Protein AF-0000000074434382 (afdb_homodimer)

Sequence (304 aa):
MQATSATYVWGTPWGGKGGENVWQFIIPDGGSLAELTISSGDVVNSIRFAYKDQYGFTLTSQHFGGDGGSSNTITFADGEFLIGISGRVGFINNLTVITSLSFETNNYTYGSYGTNPGTDFSFGVTNGKFSGFYGRCGLYVDSLGVILQPKTMQATSATYVWGTPWGGKGGENVWQFIIPDGGSLAELTISSGDVVNSIRFAYKDQYGFTLTSQHFGGDGGSSNTITFADGEFLIGISGRVGFINNLTVITSLSFETNNYTYGSYGTNPGTDFSFGVTNGKFSGFYGRCGLYVDSLGVILQPKT

Radius of gyration: 19.39 Å; Cα contacts (8 Å, |Δi|>4): 934; chains: 2; bounding box: 45×52×44 Å

Secondary structure (DSSP, 8-state):
----GGG-EEEPPEE-S--SEEEEEEPPTT-EEEEEEEEESSSEEEEEEEEE-TTS-EEEPPPEE-S-SEEEEEEPPTT--EEEEEEEEEEETTEEEEEEEEEEESS-EEEEE-----EEEEEEEEESEEEEEEEEESSSEEEEEEEEE---/----GGG-EEEPPEE-S--SEEEEEEPPTT-EEEEEEEEESSSEEEEEEEEE-TTS-EEEPPPEE-S-SEEEEEEPPTT--EEEEEEEEEEETTEEEEEEEEEEESS-EEEEE-----EEEEEEEEESEEEEEEEEESSSEEEEEEEEE---

Organism: Lactuca sativa (NCBI:txid4236)

Nearest PDB structures (foldseek):
  7kmu-assembly1_A  TM=9.481E-01  e=9.102E-15  Musa acuminata
  7kmv-assembly5_I  TM=9.406E-01  e=9.102E-15  Musa acuminata
  4pit-assembly2_D  TM=9.104E-01  e=4.474E-15  Musa acuminata
  1c3m-assembly1_A  TM=9.672E-01  e=1.725E-13  Helianthus tuberosus
  7yww-assembly1_A  TM=8.910E-01  e=3.014E-13  Oryza sativa

Structure (mmCIF, N/CA/C/O backbone):
data_AF-0000000074434382-model_v1
#
loop_
_entity.id
_entity.type
_entity.pdbx_description
1 polymer 'Jacalin-type lectin domain-containing protein'
#
loop_
_atom_site.group_PDB
_atom_site.id
_atom_site.type_symbol
_atom_site.label_atom_id
_atom_site.label_alt_id
_atom_site.label_comp_id
_atom_site.label_asym_id
_atom_site.label_entity_id
_atom_site.label_seq_id
_atom_site.pdbx_PDB_ins_code
_atom_site.Cartn_x
_atom_site.Cartn_y
_atom_site.Cartn_z
_atom_site.occupancy
_atom_site.B_iso_or_equiv
_atom_site.auth_seq_id
_atom_site.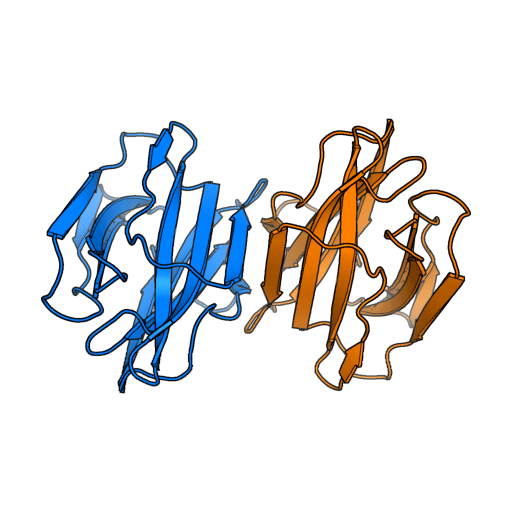auth_comp_id
_atom_site.auth_asym_id
_atom_site.auth_atom_id
_atom_site.pdbx_PDB_model_num
ATOM 1 N N . MET A 1 1 ? 15.258 21.734 -4.449 1 25.64 1 MET A N 1
ATOM 2 C CA . MET A 1 1 ? 15.898 20.609 -5.121 1 25.64 1 MET A CA 1
ATOM 3 C C . MET A 1 1 ? 14.891 19.5 -5.43 1 25.64 1 MET A C 1
ATOM 5 O O . MET A 1 1 ? 14.156 19.062 -4.543 1 25.64 1 MET A O 1
ATOM 9 N N . GLN A 1 2 ? 14.391 19.406 -6.562 1 27.41 2 GLN A N 1
ATOM 10 C CA . GLN A 1 2 ? 13.352 18.5 -7.031 1 27.41 2 GLN A CA 1
ATOM 11 C C . GLN A 1 2 ? 13.656 17.047 -6.629 1 27.41 2 GLN A C 1
ATOM 13 O O . GLN A 1 2 ? 14.781 16.578 -6.793 1 27.41 2 GLN A O 1
ATOM 18 N N . ALA A 1 3 ? 13.164 16.484 -5.566 1 37.88 3 ALA A N 1
ATOM 19 C CA . ALA A 1 3 ? 13.383 15.086 -5.23 1 37.88 3 ALA A CA 1
ATOM 20 C C . ALA A 1 3 ? 13.727 14.266 -6.473 1 37.88 3 ALA A C 1
ATOM 22 O O . ALA A 1 3 ? 13.016 14.336 -7.48 1 37.88 3 ALA A O 1
ATOM 23 N N . THR A 1 4 ? 14.805 14.07 -6.824 1 41.28 4 THR A N 1
ATOM 24 C CA . THR A 1 4 ? 15.07 13.234 -7.988 1 41.28 4 THR A CA 1
ATOM 25 C C . THR A 1 4 ? 14.242 11.953 -7.945 1 41.28 4 THR A C 1
ATOM 27 O O . THR A 1 4 ? 14.211 11.258 -6.926 1 41.28 4 THR A O 1
ATOM 30 N N . SER A 1 5 ? 13.047 11.844 -8.648 1 46.88 5 SER A N 1
ATOM 31 C CA . SER A 1 5 ? 12.062 10.812 -8.977 1 46.88 5 SER A CA 1
ATOM 32 C C . SER A 1 5 ? 12.648 9.422 -8.773 1 46.88 5 SER A C 1
ATOM 34 O O . SER A 1 5 ? 11.922 8.484 -8.422 1 46.88 5 SER A O 1
ATOM 36 N N . ALA A 1 6 ? 14.062 9.422 -8.828 1 55.28 6 ALA A N 1
ATOM 37 C CA . ALA A 1 6 ? 14.766 8.164 -9.062 1 55.28 6 ALA A CA 1
ATOM 38 C C . ALA A 1 6 ? 14.844 7.332 -7.785 1 55.28 6 ALA A C 1
ATOM 40 O O . ALA A 1 6 ? 15.234 6.164 -7.82 1 55.28 6 ALA A O 1
ATOM 41 N N . THR A 1 7 ? 14.023 7.812 -6.719 1 82.88 7 THR A N 1
ATOM 42 C CA . THR A 1 7 ? 14.305 7.078 -5.488 1 82.88 7 THR A CA 1
ATOM 43 C C . THR A 1 7 ? 13.016 6.777 -4.73 1 82.88 7 THR A C 1
ATOM 45 O O . THR A 1 7 ? 13.047 6.289 -3.602 1 82.88 7 THR A O 1
ATOM 48 N N . TYR A 1 8 ? 11.891 7.125 -5.453 1 93 8 TYR A N 1
ATOM 49 C CA . TYR A 1 8 ? 10.656 6.957 -4.699 1 93 8 TYR A CA 1
ATOM 50 C C . TYR A 1 8 ? 9.719 5.984 -5.402 1 93 8 TYR A C 1
ATOM 52 O O . TYR A 1 8 ? 9.781 5.816 -6.621 1 93 8 TYR A O 1
ATOM 60 N N . VAL A 1 9 ? 8.906 5.359 -4.672 1 96.69 9 VAL A N 1
ATOM 61 C CA . VAL A 1 9 ? 7.699 4.688 -5.145 1 96.69 9 VAL A CA 1
ATOM 62 C C . VAL A 1 9 ? 6.469 5.484 -4.727 1 96.69 9 VAL A C 1
ATOM 64 O O . VAL A 1 9 ? 6.301 5.809 -3.547 1 96.69 9 VAL A O 1
ATOM 67 N N . TRP A 1 10 ? 5.613 5.836 -5.688 1 97.75 10 TRP A N 1
ATOM 68 C CA . TRP A 1 10 ? 4.363 6.531 -5.406 1 97.75 10 TRP A CA 1
ATOM 69 C C . TRP A 1 10 ? 3.182 5.57 -5.449 1 97.75 10 TRP A C 1
ATOM 71 O O . TRP A 1 10 ? 2.92 4.945 -6.48 1 97.75 10 TRP A O 1
ATOM 81 N N . GLY A 1 11 ? 2.496 5.406 -4.332 1 98.5 11 GLY A N 1
ATOM 82 C CA . GLY A 1 11 ? 1.271 4.625 -4.324 1 98.5 11 GLY A CA 1
ATOM 83 C C . GLY A 1 11 ? 0.094 5.355 -4.941 1 98.5 11 GLY A C 1
ATOM 84 O O . GLY A 1 11 ? -0.032 6.57 -4.805 1 98.5 11 GLY A O 1
ATOM 85 N N . THR A 1 12 ? -0.761 4.617 -5.625 1 98.5 12 THR A N 1
ATOM 86 C CA . THR A 1 12 ? -2 5.215 -6.109 1 98.5 12 THR A CA 1
ATOM 87 C C . THR A 1 12 ? -2.836 5.742 -4.945 1 98.5 12 THR A C 1
ATOM 89 O O . THR A 1 12 ? -3.068 5.027 -3.967 1 98.5 12 THR A O 1
ATOM 92 N N . PRO A 1 13 ? -3.291 6.969 -4.988 1 98.69 13 PRO A N 1
ATOM 93 C CA . PRO A 1 13 ? -4.059 7.516 -3.867 1 98.69 13 PRO A CA 1
ATOM 94 C C . PRO A 1 13 ? -5.371 6.77 -3.631 1 98.69 13 PRO A C 1
ATOM 96 O O . PRO A 1 13 ? -6.027 6.348 -4.586 1 98.69 13 PRO A O 1
ATOM 99 N N . TRP A 1 14 ? -5.656 6.523 -2.369 1 98.81 14 TRP A N 1
ATOM 100 C CA . TRP A 1 14 ? -7.012 6.137 -1.992 1 98.81 14 TRP A CA 1
ATOM 101 C C . TRP A 1 14 ? -7.949 7.34 -2.016 1 98.81 14 TRP A C 1
ATOM 103 O O . TRP A 1 14 ? -7.531 8.469 -1.741 1 98.81 14 TRP A O 1
ATOM 113 N N . GLY A 1 15 ? -9.156 7.055 -2.248 1 98.44 15 GLY A N 1
ATOM 114 C CA . GLY A 1 15 ? -10.133 8.133 -2.229 1 98.44 15 GLY A CA 1
ATOM 115 C C . GLY A 1 15 ? -10.594 8.547 -3.613 1 98.44 15 GLY A C 1
ATOM 116 O O . GLY A 1 15 ? -10.547 7.746 -4.551 1 98.44 15 GLY A O 1
ATOM 117 N N . GLY A 1 16 ? -11.164 9.758 -3.662 1 97.69 16 GLY A N 1
ATOM 118 C CA . GLY A 1 16 ? -11.82 10.188 -4.891 1 97.69 16 GLY A CA 1
ATOM 119 C C . GLY A 1 16 ? -10.992 11.164 -5.699 1 97.69 16 GLY A C 1
ATOM 120 O O . GLY A 1 16 ? -9.883 11.523 -5.297 1 97.69 16 GLY A O 1
ATOM 121 N N . LYS A 1 17 ? -11.578 11.594 -6.852 1 95.44 17 LYS A N 1
ATOM 122 C CA . LYS A 1 17 ? -10.914 12.508 -7.77 1 95.44 17 LYS A CA 1
ATOM 123 C C . LYS A 1 17 ? -11.414 13.938 -7.574 1 95.44 17 LYS A C 1
ATOM 125 O O . LYS A 1 17 ? -11.109 14.82 -8.383 1 95.44 17 LYS A O 1
ATOM 130 N N . GLY A 1 18 ? -12.086 13.984 -6.488 1 95.5 18 GLY A N 1
ATOM 131 C CA . GLY A 1 18 ? -12.586 15.328 -6.211 1 95.5 18 GLY A CA 1
ATOM 132 C C . GLY A 1 18 ? -11.531 16.25 -5.621 1 95.5 18 GLY A C 1
ATOM 133 O O . GLY A 1 18 ? -10.352 15.883 -5.555 1 95.5 18 GLY A O 1
ATOM 134 N N . GLY A 1 19 ? -11.984 17.422 -5.18 1 93.75 19 GLY A N 1
ATOM 135 C CA . GLY A 1 19 ? -11.062 18.406 -4.629 1 93.75 19 GLY A CA 1
ATOM 136 C C . GLY A 1 19 ? -10.281 19.141 -5.695 1 93.75 19 GLY A C 1
ATOM 137 O O . GLY A 1 19 ? -9.641 18.531 -6.551 1 93.75 19 GLY A O 1
ATOM 138 N N . GLU A 1 20 ? -10.242 20.406 -5.641 1 92.19 20 GLU A N 1
ATOM 139 C CA . GLU A 1 20 ? -9.617 21.219 -6.68 1 92.19 20 GLU A CA 1
ATOM 140 C C . GLU A 1 20 ? -8.125 21.375 -6.426 1 92.19 20 GLU A C 1
ATOM 142 O O . GLU A 1 20 ? -7.375 21.781 -7.32 1 92.19 20 GLU A O 1
ATOM 147 N N . ASN A 1 21 ? -7.738 21.094 -5.277 1 95.06 21 ASN A N 1
ATOM 148 C CA . ASN A 1 21 ? -6.34 21.297 -4.922 1 95.06 21 ASN A CA 1
ATOM 149 C C . ASN A 1 21 ? -5.562 19.984 -4.902 1 95.06 21 ASN A C 1
ATOM 151 O O . ASN A 1 21 ? -5.938 19.047 -4.191 1 95.06 21 ASN A O 1
ATOM 155 N N . VAL A 1 22 ? -4.527 19.953 -5.684 1 97.5 22 VAL A N 1
ATOM 156 C CA . VAL A 1 22 ? -3.57 18.859 -5.652 1 97.5 22 VAL A CA 1
ATOM 157 C C . VAL A 1 22 ? -2.352 19.266 -4.82 1 97.5 22 VAL A C 1
ATOM 159 O O . VAL A 1 22 ? -1.877 20.391 -4.906 1 97.5 22 VAL A O 1
ATOM 162 N N . TRP A 1 23 ? -1.878 18.375 -4.031 1 97.75 23 TRP A N 1
ATOM 163 C CA . TRP A 1 23 ? -0.783 18.719 -3.127 1 97.75 23 TRP A CA 1
ATOM 164 C C . TRP A 1 23 ? 0.178 17.547 -2.971 1 97.75 23 TRP A C 1
ATOM 166 O O . TRP A 1 23 ? -0.179 16.391 -3.258 1 97.75 23 TRP A O 1
ATOM 176 N N . GLN A 1 24 ? 1.399 17.812 -2.541 1 97.12 24 GLN A N 1
ATOM 177 C CA . GLN A 1 24 ? 2.398 16.812 -2.158 1 97.12 24 GLN A CA 1
ATOM 178 C C . GLN A 1 24 ? 3.275 17.328 -1.02 1 97.12 24 GLN A C 1
ATOM 180 O O . GLN A 1 24 ? 3.473 18.531 -0.874 1 97.12 24 GLN A O 1
ATOM 185 N N . PHE A 1 25 ? 3.633 16.5 -0.229 1 97.44 25 PHE A N 1
ATOM 186 C CA . PHE A 1 25 ? 4.559 16.703 0.877 1 97.44 25 PHE A CA 1
ATOM 187 C C . PHE A 1 25 ? 5.648 15.648 0.886 1 97.44 25 PHE A C 1
ATOM 189 O O . PHE A 1 25 ? 5.371 14.461 1.099 1 97.44 25 PHE A O 1
ATOM 196 N N . ILE A 1 26 ? 6.906 16.047 0.665 1 96.5 26 ILE A N 1
ATOM 197 C CA . ILE A 1 26 ? 8.031 15.117 0.599 1 96.5 26 ILE A CA 1
ATOM 198 C C . ILE A 1 26 ? 9.039 15.445 1.696 1 96.5 26 ILE A C 1
ATOM 200 O O . ILE A 1 26 ? 9.43 16.609 1.86 1 96.5 26 ILE A O 1
ATOM 204 N N . ILE A 1 27 ? 9.375 14.539 2.439 1 95.75 27 ILE A N 1
ATOM 205 C CA . ILE A 1 27 ? 10.398 14.664 3.471 1 95.75 27 ILE A CA 1
ATOM 206 C C . ILE A 1 27 ? 11.781 14.555 2.838 1 95.75 27 ILE A C 1
ATOM 208 O O . ILE A 1 27 ? 12.078 13.578 2.145 1 95.75 27 ILE A O 1
ATOM 212 N N . PRO A 1 28 ? 12.633 15.508 3.014 1 93.12 28 PRO A N 1
ATOM 213 C CA . PRO A 1 28 ? 13.969 15.43 2.42 1 93.12 28 PRO A CA 1
ATOM 214 C C . PRO A 1 28 ? 14.797 14.266 2.965 1 93.12 28 PRO A C 1
ATOM 216 O O . PRO A 1 28 ? 14.539 13.797 4.074 1 93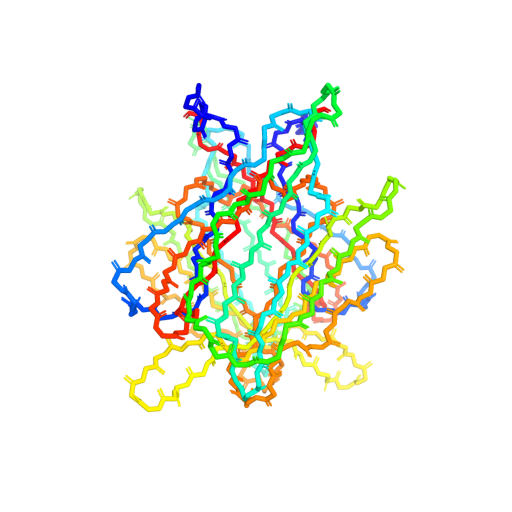.12 28 PRO A O 1
ATOM 219 N N . ASP A 1 29 ? 15.766 13.875 2.107 1 89.81 29 ASP A N 1
ATOM 220 C CA . ASP A 1 29 ? 16.672 12.828 2.564 1 89.81 29 ASP A CA 1
ATOM 221 C C . ASP A 1 29 ? 17.328 13.203 3.895 1 89.81 29 ASP A C 1
ATOM 223 O O . ASP A 1 29 ? 17.766 14.344 4.074 1 89.81 29 ASP A O 1
ATOM 227 N N . GLY A 1 30 ? 17.359 12.258 4.781 1 90.62 30 GLY A N 1
ATOM 228 C CA . GLY A 1 30 ? 17.922 12.516 6.098 1 90.62 30 GLY A CA 1
ATOM 229 C C . GLY A 1 30 ? 16.922 13.109 7.07 1 90.62 30 GLY A C 1
ATOM 230 O O . GLY A 1 30 ? 17.172 13.18 8.273 1 90.62 30 GLY A O 1
ATOM 231 N N . GLY A 1 31 ? 15.789 13.555 6.57 1 94.44 31 GLY A N 1
ATOM 232 C CA . GLY A 1 31 ? 14.742 14.102 7.426 1 94.44 31 GLY A CA 1
ATOM 233 C C . GLY A 1 31 ? 13.789 13.039 7.945 1 94.44 31 GLY A C 1
ATOM 234 O O . GLY A 1 31 ? 13.883 11.875 7.562 1 94.44 31 GLY A O 1
ATOM 235 N N . SER A 1 32 ? 12.914 13.469 8.844 1 95.25 32 SER A N 1
ATOM 236 C CA . SER A 1 32 ? 11.922 12.57 9.422 1 95.25 32 SER A CA 1
ATOM 237 C C . SER A 1 32 ? 10.617 13.305 9.727 1 95.25 32 SER A C 1
ATOM 239 O O . SER A 1 32 ? 10.625 14.5 10.016 1 95.25 32 SER A O 1
ATOM 241 N N . LEU A 1 33 ? 9.523 12.578 9.547 1 96.88 33 LEU A N 1
ATOM 242 C CA . LEU A 1 33 ? 8.234 13.133 9.945 1 96.88 33 LEU A CA 1
ATOM 243 C C . LEU A 1 33 ? 8.219 13.477 11.43 1 96.88 33 LEU A C 1
ATOM 245 O O . LEU A 1 33 ? 8.609 12.656 12.266 1 96.88 33 LEU A O 1
ATOM 249 N N . ALA A 1 34 ? 7.879 14.656 11.766 1 97.5 34 ALA A N 1
ATOM 250 C CA . ALA A 1 34 ? 7.941 15.133 13.148 1 97.5 34 ALA A CA 1
ATOM 251 C C . ALA A 1 34 ? 6.543 15.281 13.742 1 97.5 34 ALA A C 1
ATOM 253 O O . ALA A 1 34 ? 6.348 15.078 14.945 1 97.5 34 ALA A O 1
ATOM 254 N N . GLU A 1 35 ? 5.633 15.703 12.914 1 97.81 35 GLU A N 1
ATOM 255 C CA . GLU A 1 35 ? 4.281 15.969 13.398 1 97.81 35 GLU A CA 1
ATOM 256 C C . GLU A 1 35 ? 3.246 15.711 12.305 1 97.81 35 GLU A C 1
ATOM 258 O O . GLU A 1 35 ? 3.514 15.922 11.125 1 97.81 35 GLU A O 1
ATOM 263 N N . LEU A 1 36 ? 2.09 15.273 12.672 1 98.06 36 LEU A N 1
ATOM 264 C CA . LEU A 1 36 ? 0.883 15.172 11.859 1 98.06 36 LEU A CA 1
ATOM 265 C C . LEU A 1 36 ? -0.305 15.812 12.562 1 98.06 36 LEU A C 1
ATOM 267 O O . LEU A 1 36 ? -0.604 15.484 13.711 1 98.06 36 LEU A O 1
ATOM 271 N N . THR A 1 37 ? -0.915 16.719 11.93 1 98.38 37 THR A N 1
ATOM 272 C CA . THR A 1 37 ? -2.152 17.297 12.445 1 98.38 37 THR A CA 1
ATOM 273 C C . THR A 1 37 ? -3.338 16.906 11.57 1 98.38 37 THR A C 1
ATOM 275 O O . THR A 1 37 ? -3.32 17.125 10.359 1 98.38 37 THR A O 1
ATOM 278 N N . ILE A 1 38 ? -4.328 16.328 12.148 1 98.62 38 ILE A N 1
ATOM 279 C CA . ILE A 1 38 ? -5.512 15.891 11.422 1 98.62 38 ILE A CA 1
ATOM 280 C C . ILE A 1 38 ? -6.75 16.578 11.984 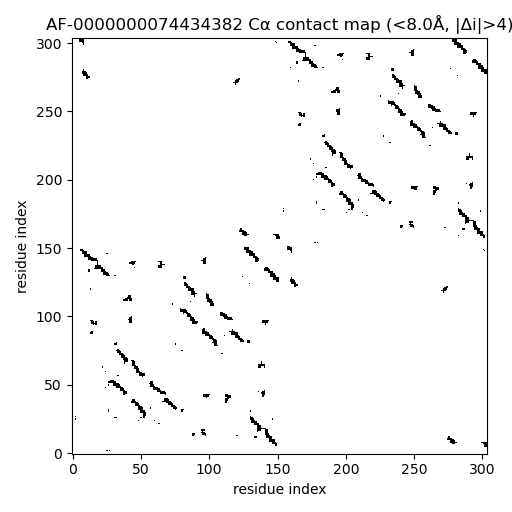1 98.62 38 ILE A C 1
ATOM 282 O O . ILE A 1 38 ? -6.977 16.562 13.203 1 98.62 38 ILE A O 1
ATOM 286 N N . SER A 1 39 ? -7.488 17.25 11.234 1 98.5 39 SER A N 1
ATOM 287 C CA . SER A 1 39 ? -8.812 17.75 11.602 1 98.5 39 SER A CA 1
ATOM 288 C C . SER A 1 39 ? -9.906 16.828 11.062 1 98.5 39 SER A C 1
ATOM 290 O O . SER A 1 39 ? -9.938 16.516 9.875 1 98.5 39 SER A O 1
ATOM 292 N N . SER A 1 40 ? -10.727 16.422 11.984 1 98.38 40 SER A N 1
ATOM 293 C CA . SER A 1 40 ? -11.727 15.453 11.555 1 98.38 40 SER A CA 1
ATOM 294 C C . SER A 1 40 ? -12.984 15.539 12.414 1 98.38 40 SER A C 1
ATOM 296 O O . SER A 1 40 ? -12.969 16.125 13.492 1 98.38 40 SER A O 1
ATOM 298 N N . GLY A 1 41 ? -14.094 15.07 11.969 1 97.38 41 GLY A N 1
ATOM 299 C CA . GLY A 1 41 ? -15.367 14.734 12.586 1 97.38 41 GLY A CA 1
ATOM 300 C C . GLY A 1 41 ? -15.945 13.43 12.086 1 97.38 41 GLY A C 1
ATOM 301 O O . GLY A 1 41 ? -15.422 12.352 12.391 1 97.38 41 GLY A O 1
ATOM 302 N N . ASP A 1 42 ? -17.016 13.648 11.195 1 96.75 42 ASP A N 1
ATOM 303 C CA . ASP A 1 42 ? -17.531 12.469 10.5 1 96.75 42 ASP A CA 1
ATOM 304 C C . ASP A 1 42 ? -16.547 11.992 9.43 1 96.75 42 ASP A C 1
ATOM 306 O O . ASP A 1 42 ? -16.438 10.789 9.172 1 96.75 42 ASP A O 1
ATOM 310 N N . VAL A 1 43 ? -15.883 12.992 8.852 1 98.06 43 VAL A N 1
ATOM 311 C CA . VAL A 1 43 ? -14.898 12.742 7.805 1 98.06 43 VAL A CA 1
ATOM 312 C C . VAL A 1 43 ? -13.586 13.438 8.148 1 98.06 43 VAL A C 1
ATOM 314 O O . VAL A 1 43 ? -13.492 14.141 9.164 1 98.06 43 VAL A O 1
ATOM 317 N N . VAL A 1 44 ? -12.578 13.227 7.383 1 98.44 44 VAL A N 1
ATOM 318 C CA . VAL A 1 44 ? -11.32 13.945 7.531 1 98.44 44 VAL A CA 1
ATOM 319 C C . VAL A 1 44 ? -11.391 15.273 6.789 1 98.44 44 VAL A C 1
ATOM 321 O O . VAL A 1 44 ? -11.531 15.305 5.562 1 98.44 44 VAL A O 1
ATOM 324 N N . ASN A 1 45 ? -11.258 16.312 7.543 1 98.38 45 ASN A N 1
ATOM 325 C CA . ASN A 1 45 ? -11.414 17.641 6.973 1 98.38 45 ASN A CA 1
ATOM 326 C C . ASN A 1 45 ? -10.102 18.172 6.41 1 98.38 45 ASN A C 1
ATOM 328 O O . ASN A 1 45 ? -10.086 18.828 5.371 1 98.38 45 ASN A O 1
ATOM 332 N N . SER A 1 46 ? -9.055 17.891 7.121 1 98.5 46 SER A N 1
ATOM 333 C CA . SER A 1 46 ? -7.77 18.406 6.648 1 98.5 46 SER A CA 1
ATOM 334 C C . SER A 1 46 ? -6.609 17.672 7.312 1 98.5 46 SER A C 1
ATOM 336 O O . SER A 1 46 ? -6.781 17.031 8.344 1 98.5 46 SER A O 1
ATOM 338 N N . ILE A 1 47 ? -5.438 17.781 6.703 1 98.56 47 ILE A N 1
ATOM 339 C CA . ILE A 1 47 ? -4.195 17.203 7.215 1 98.56 47 ILE A CA 1
ATOM 340 C C . ILE A 1 47 ? -3.057 18.219 7.039 1 98.56 47 ILE A C 1
ATOM 342 O O . ILE A 1 47 ? -3.002 18.938 6.043 1 98.56 47 ILE A O 1
ATOM 346 N N . ARG A 1 48 ? -2.207 18.25 7.98 1 98.44 48 ARG A N 1
ATOM 347 C CA . ARG A 1 48 ? -0.981 19.031 7.949 1 98.44 48 ARG A CA 1
ATOM 348 C C . ARG A 1 48 ? 0.213 18.219 8.422 1 98.44 48 ARG A C 1
ATOM 350 O O . ARG A 1 48 ? 0.103 17.453 9.383 1 98.44 48 ARG A O 1
ATOM 357 N N . PHE A 1 49 ? 1.354 18.391 7.785 1 98.25 49 PHE A N 1
ATOM 358 C CA . PHE A 1 49 ? 2.561 17.641 8.102 1 98.25 49 PHE A CA 1
ATOM 359 C C . PHE A 1 49 ? 3.688 18.562 8.531 1 98.25 49 PHE A C 1
ATOM 361 O O . PHE A 1 49 ? 3.768 19.703 8.062 1 98.25 49 PHE A O 1
ATOM 368 N N . ALA A 1 50 ? 4.508 18.078 9.312 1 98.31 50 ALA A N 1
ATOM 369 C CA . ALA A 1 50 ? 5.785 18.719 9.586 1 98.31 50 ALA A CA 1
ATOM 370 C C . ALA A 1 50 ? 6.922 17.703 9.617 1 98.31 50 ALA A C 1
ATOM 372 O O . ALA A 1 50 ? 6.75 16.594 10.109 1 98.31 50 ALA A O 1
ATOM 373 N N . TYR A 1 51 ? 8.039 18.062 9.094 1 97.56 51 TYR A N 1
ATOM 374 C CA . TYR A 1 51 ? 9.227 17.219 9.188 1 97.56 51 TYR A CA 1
ATOM 375 C C . TYR A 1 51 ? 10.375 17.969 9.859 1 97.56 51 TYR A C 1
ATOM 377 O O . TYR A 1 51 ? 10.352 19.188 9.961 1 97.56 51 TYR A O 1
ATOM 385 N N . LYS A 1 52 ? 11.281 17.203 10.359 1 96.62 52 LYS A N 1
ATOM 386 C CA . LYS A 1 52 ? 12.594 17.672 10.789 1 96.62 52 LYS A CA 1
ATOM 387 C C . LYS A 1 52 ? 13.68 17.25 9.805 1 96.62 52 LYS A C 1
ATOM 389 O O . LYS A 1 52 ? 13.766 16.062 9.438 1 96.62 52 LYS A O 1
ATOM 394 N N . ASP A 1 53 ? 14.453 18.172 9.344 1 94 53 ASP A N 1
ATOM 395 C CA . ASP A 1 53 ? 15.484 17.812 8.375 1 94 53 ASP A CA 1
ATOM 396 C C . ASP A 1 53 ? 16.75 17.344 9.086 1 94 53 ASP A C 1
ATOM 398 O O . ASP A 1 53 ? 16.766 17.203 10.312 1 94 53 ASP A O 1
ATOM 402 N N . GLN A 1 54 ? 17.766 17.016 8.297 1 91.12 54 GLN A N 1
ATOM 403 C CA . GLN A 1 54 ? 18.984 16.422 8.844 1 91.12 54 GLN A CA 1
ATOM 404 C C . GLN A 1 54 ? 19.734 17.422 9.734 1 91.12 54 GLN A C 1
ATOM 406 O O . GLN A 1 54 ? 20.609 17.031 10.508 1 91.12 54 GLN A O 1
ATOM 411 N N . TYR A 1 55 ? 19.344 18.672 9.641 1 93 55 TYR A N 1
ATOM 412 C CA . TYR A 1 55 ? 20.016 19.703 10.43 1 93 55 TYR A CA 1
ATOM 413 C C . TYR A 1 55 ? 19.188 20.078 11.656 1 93 55 TYR A C 1
ATOM 415 O O . TYR A 1 55 ? 19.594 20.922 12.461 1 93 55 TYR A O 1
ATOM 423 N N . GLY A 1 56 ? 18.047 19.484 11.828 1 90.19 56 GLY A N 1
ATOM 424 C CA . GLY A 1 56 ? 17.219 19.719 12.992 1 90.19 56 GLY A CA 1
ATOM 425 C C . GLY A 1 56 ? 16.156 20.781 12.766 1 90.19 56 GLY A C 1
ATOM 426 O O . GLY A 1 56 ? 15.383 21.094 13.664 1 90.19 56 GLY A O 1
ATOM 427 N N . PHE A 1 57 ? 16.125 21.359 11.578 1 94 57 PHE A N 1
ATOM 428 C CA . PHE A 1 57 ? 15.125 22.375 11.25 1 94 57 PHE A CA 1
ATOM 429 C C . PHE A 1 57 ? 13.789 21.719 10.914 1 94 57 PHE A C 1
ATOM 431 O O . PHE A 1 57 ? 13.75 20.703 10.234 1 94 57 PHE A O 1
ATOM 438 N N . THR A 1 58 ? 12.789 22.328 11.461 1 95.19 58 THR A N 1
ATOM 439 C CA . THR A 1 58 ? 11.438 21.828 11.234 1 95.19 58 THR A CA 1
ATOM 440 C C . THR A 1 58 ? 10.719 22.641 10.172 1 95.19 58 THR A C 1
ATOM 442 O O . THR A 1 58 ? 10.82 23.875 10.148 1 95.19 58 THR A O 1
ATOM 445 N N . LEU A 1 59 ? 10.062 21.984 9.25 1 96.75 59 LEU A N 1
ATOM 446 C CA . LEU A 1 59 ? 9.188 22.641 8.273 1 96.75 59 LEU A CA 1
ATOM 447 C C . LEU A 1 59 ? 7.77 22.094 8.367 1 96.75 59 LEU A C 1
ATOM 449 O O . LEU A 1 59 ? 7.566 20.875 8.352 1 96.75 59 LEU A O 1
ATOM 453 N N . THR A 1 60 ? 6.824 23.031 8.492 1 97.25 60 THR A N 1
ATOM 454 C CA . THR A 1 60 ? 5.41 22.688 8.539 1 97.25 60 THR A CA 1
ATOM 455 C C . THR A 1 60 ? 4.73 23 7.207 1 97.25 60 THR A C 1
ATOM 457 O O . THR A 1 60 ? 4.926 24.078 6.648 1 97.25 60 THR A O 1
ATOM 460 N N . SER A 1 61 ? 3.986 22.047 6.746 1 96.81 61 SER A N 1
ATOM 461 C CA . SER A 1 61 ? 3.283 22.234 5.48 1 96.81 61 SER A CA 1
ATOM 462 C C . SER A 1 61 ? 2.068 23.141 5.656 1 96.81 61 SER A C 1
ATOM 464 O O . SER A 1 61 ? 1.684 23.469 6.785 1 96.81 61 SER A O 1
ATOM 466 N N . GLN A 1 62 ? 1.529 23.531 4.523 1 92.88 62 GLN A N 1
ATOM 467 C CA . GLN A 1 62 ? 0.177 24.078 4.559 1 92.88 62 GLN A CA 1
ATOM 468 C C . GLN A 1 62 ? -0.826 23.031 5.039 1 92.88 62 GLN A C 1
ATOM 470 O O . GLN A 1 62 ? -0.511 21.828 5.098 1 92.88 62 GLN A O 1
ATOM 475 N N . HIS A 1 63 ? -1.996 23.453 5.492 1 93.56 63 HIS A N 1
ATOM 476 C CA . HIS A 1 63 ? -3.059 22.484 5.766 1 93.56 63 HIS A CA 1
ATOM 477 C C . HIS A 1 63 ? -3.785 22.094 4.484 1 93.56 63 HIS A C 1
ATOM 479 O O . HIS A 1 63 ? -4.246 22.953 3.736 1 93.56 63 HIS A O 1
ATOM 485 N N . PHE A 1 64 ? -3.832 20.922 4.223 1 97.88 64 PHE A N 1
ATOM 486 C CA . PHE A 1 64 ? -4.473 20.391 3.027 1 97.88 64 PHE A CA 1
ATOM 487 C C . PHE A 1 64 ? -5.902 19.969 3.328 1 97.88 64 PHE A C 1
ATOM 489 O O . PHE A 1 64 ? -6.129 18.875 3.875 1 97.88 64 PHE A O 1
ATOM 496 N N . GLY A 1 65 ? -6.812 20.75 2.912 1 97.88 65 GLY A N 1
ATOM 497 C CA . GLY A 1 65 ? -8.219 20.484 3.16 1 97.88 65 GLY A CA 1
ATOM 498 C C . GLY A 1 65 ? -8.969 21.672 3.703 1 97.88 65 GLY A C 1
ATOM 499 O O . GLY A 1 65 ? -8.523 22.812 3.557 1 97.88 65 GLY A O 1
ATOM 500 N N . GLY A 1 66 ? -10.172 21.453 4.246 1 96.75 66 GLY A N 1
ATOM 501 C CA . GLY A 1 66 ? -11.031 22.516 4.723 1 96.75 66 GLY A CA 1
ATOM 502 C C . GLY A 1 66 ? -10.82 22.859 6.188 1 96.75 66 GLY A C 1
ATOM 503 O O . GLY A 1 66 ? -9.945 22.281 6.84 1 96.75 66 GLY A O 1
ATOM 504 N N . ASP A 1 67 ? -11.586 23.75 6.73 1 95.88 67 ASP A N 1
ATOM 505 C CA . ASP A 1 67 ? -11.375 24.281 8.07 1 95.88 67 ASP A CA 1
ATOM 506 C C . ASP A 1 67 ? -12.305 23.609 9.078 1 95.88 67 ASP A C 1
ATOM 508 O O . ASP A 1 67 ? -12.359 24.016 10.242 1 95.88 67 ASP A O 1
ATOM 512 N N . GLY A 1 68 ? -12.945 22.609 8.695 1 95.88 68 GLY A N 1
ATOM 513 C CA . GLY A 1 68 ? -13.875 21.953 9.594 1 95.88 68 GLY A CA 1
ATOM 514 C C . GLY A 1 68 ? -13.227 20.906 10.469 1 95.88 68 GLY A C 1
ATOM 515 O O . GLY A 1 68 ? -12.023 20.641 10.344 1 95.88 68 GLY A O 1
ATOM 516 N N . GLY A 1 69 ? -14.008 20.422 11.43 1 96.75 69 GLY A N 1
ATOM 517 C CA . GLY A 1 69 ? -13.586 19.328 12.289 1 96.75 69 GLY A CA 1
ATOM 518 C C . GLY A 1 69 ? -12.773 19.781 13.484 1 96.75 69 GLY A C 1
ATOM 519 O O . GLY A 1 69 ? -12.438 20.953 13.609 1 96.75 69 GLY A O 1
ATOM 520 N N . SER A 1 70 ? -12.492 18.828 14.352 1 98 70 SER A N 1
ATOM 521 C CA . SER A 1 70 ? -11.617 19.031 15.5 1 98 70 SER A CA 1
ATOM 522 C C . SER A 1 70 ? -10.18 18.625 15.172 1 98 70 SER A C 1
ATOM 524 O O . SER A 1 70 ? -9.945 17.547 14.625 1 98 70 SER A O 1
ATOM 526 N N . SER A 1 71 ? -9.297 19.453 15.57 1 97.81 71 SER A N 1
ATOM 527 C CA . SER A 1 71 ? -7.895 19.266 15.227 1 97.81 71 SER A CA 1
ATOM 528 C C . SER A 1 71 ? -7.18 18.438 16.297 1 97.81 71 SER A C 1
ATOM 530 O O . SER A 1 71 ? -7.363 18.656 17.484 1 97.81 71 SER A O 1
ATOM 532 N N . ASN A 1 72 ? -6.445 17.438 15.867 1 98.12 72 ASN A N 1
ATOM 533 C CA . ASN A 1 72 ? -5.562 16.609 16.688 1 98.12 72 ASN A CA 1
ATOM 534 C C . ASN A 1 72 ? -4.145 16.578 16.109 1 98.12 72 ASN A C 1
ATOM 536 O O . ASN A 1 72 ? -3.965 16.375 14.914 1 98.12 72 ASN A O 1
ATOM 540 N N . THR A 1 73 ? -3.217 16.781 17.016 1 98.25 73 THR A N 1
ATOM 541 C CA . THR A 1 73 ? -1.826 16.781 16.562 1 98.25 73 THR A CA 1
ATOM 542 C C . THR A 1 73 ? -1.067 15.609 17.172 1 98.25 73 THR A C 1
ATOM 544 O O . THR A 1 73 ? -1.089 15.414 18.391 1 98.25 73 THR A O 1
ATOM 547 N N . ILE A 1 74 ? -0.468 14.812 16.344 1 98.12 74 ILE A N 1
ATOM 548 C CA . ILE A 1 74 ? 0.462 13.758 16.734 1 98.12 74 ILE A CA 1
ATOM 549 C C . ILE A 1 74 ? 1.895 14.281 16.656 1 98.12 74 ILE A C 1
ATOM 551 O O . ILE A 1 74 ? 2.35 14.711 15.594 1 98.12 74 ILE A O 1
ATOM 555 N N . THR A 1 75 ? 2.588 14.297 17.703 1 97.88 75 THR A N 1
ATOM 556 C CA . THR A 1 75 ? 4.008 14.633 17.734 1 97.88 75 THR A CA 1
ATOM 557 C C . THR A 1 75 ? 4.859 13.375 17.906 1 97.88 75 THR A C 1
ATOM 559 O O . THR A 1 75 ? 4.668 12.609 18.844 1 97.88 75 THR A O 1
ATOM 562 N N . PHE A 1 76 ? 5.727 13.195 16.984 1 97 76 PHE A N 1
ATOM 563 C CA . PHE A 1 76 ? 6.582 12.016 17.031 1 97 76 PHE A CA 1
ATOM 564 C C . PHE A 1 76 ? 7.746 12.227 17.984 1 97 76 PHE A C 1
ATOM 566 O O . PHE A 1 76 ? 8.414 13.266 17.953 1 97 76 PHE A O 1
ATOM 573 N N . ALA A 1 77 ? 7.984 11.281 18.812 1 95.44 77 ALA A N 1
ATOM 574 C CA . ALA A 1 77 ? 9.156 11.297 19.672 1 95.44 77 ALA A CA 1
ATOM 575 C C . ALA A 1 77 ? 10.43 11.016 18.891 1 95.44 77 ALA A C 1
ATOM 577 O O . ALA A 1 77 ? 10.375 10.594 17.734 1 95.44 77 ALA A O 1
ATOM 578 N N . ASP A 1 78 ? 11.562 11.359 19.516 1 91.94 78 ASP A N 1
ATOM 579 C CA . ASP A 1 78 ? 12.82 10.984 18.875 1 91.94 78 ASP A CA 1
ATOM 580 C C . ASP A 1 78 ? 12.867 9.492 18.578 1 91.94 78 ASP A C 1
ATOM 582 O O . ASP A 1 78 ? 12.562 8.672 19.453 1 91.94 78 ASP A O 1
ATOM 586 N N . GLY A 1 79 ? 13.148 9.117 17.406 1 93.69 79 GLY A N 1
ATOM 587 C CA . GLY A 1 79 ? 13.258 7.715 17.016 1 93.69 79 GLY A CA 1
ATOM 588 C C . GLY A 1 79 ? 11.945 7.109 16.578 1 93.69 79 GLY A C 1
ATOM 589 O O . GLY A 1 79 ? 11.906 5.969 16.109 1 93.69 79 GLY A O 1
ATOM 590 N N . GLU A 1 80 ? 10.844 7.844 16.828 1 96.56 80 GLU A N 1
ATOM 591 C CA . GLU A 1 80 ? 9.547 7.363 16.375 1 96.56 80 GLU A CA 1
ATOM 592 C C . GLU A 1 80 ? 9.344 7.629 14.883 1 96.56 80 GLU A C 1
ATOM 594 O O . GLU A 1 80 ? 9.68 8.711 14.391 1 96.56 80 GLU A O 1
ATOM 599 N N . PHE A 1 81 ? 8.867 6.621 14.188 1 97.19 81 PHE A N 1
ATOM 600 C CA . PHE A 1 81 ? 8.664 6.789 12.758 1 97.19 81 PHE A CA 1
ATOM 601 C C . PHE A 1 81 ? 7.434 6.012 12.289 1 97.19 81 PHE A C 1
ATOM 603 O O . PHE A 1 81 ? 7.02 5.051 12.945 1 97.19 81 PHE A O 1
ATOM 610 N N . LEU A 1 82 ? 6.852 6.477 11.273 1 97.94 82 LEU A N 1
ATOM 611 C CA . LEU A 1 82 ? 5.633 5.906 10.711 1 97.94 82 LEU A CA 1
ATOM 612 C C . LEU A 1 82 ? 5.922 4.559 10.055 1 97.94 82 LEU A C 1
ATOM 614 O O . LEU A 1 82 ? 6.863 4.434 9.266 1 97.94 82 LEU A O 1
ATOM 618 N N . ILE A 1 83 ? 5.102 3.484 10.336 1 98.31 83 ILE A N 1
ATOM 619 C CA . ILE A 1 83 ? 5.305 2.188 9.703 1 98.31 83 ILE A CA 1
ATOM 620 C C . ILE A 1 83 ? 4.031 1.764 8.977 1 98.31 83 ILE A C 1
ATOM 622 O O . ILE A 1 83 ? 4.035 0.781 8.227 1 98.31 83 ILE A O 1
ATOM 626 N N . GLY A 1 84 ? 2.91 2.512 9.188 1 98.69 84 GLY A N 1
ATOM 627 C CA . GLY A 1 84 ? 1.679 2.113 8.523 1 98.69 84 GLY A CA 1
ATOM 628 C C . GLY A 1 84 ? 0.614 3.193 8.547 1 98.69 84 GLY A C 1
ATOM 629 O O . GLY A 1 84 ? 0.638 4.082 9.398 1 98.69 84 GLY A O 1
ATOM 630 N N . ILE A 1 85 ? -0.281 3.121 7.602 1 98.81 85 ILE A N 1
ATOM 631 C CA . ILE A 1 85 ? -1.478 3.951 7.527 1 98.81 85 ILE A CA 1
ATOM 632 C C . ILE A 1 85 ? -2.691 3.082 7.207 1 98.81 85 ILE A C 1
ATOM 634 O O . ILE A 1 85 ? -2.568 2.061 6.523 1 98.81 85 ILE A O 1
ATOM 638 N N . SER A 1 86 ? -3.801 3.406 7.742 1 98.56 86 SER A N 1
ATOM 639 C CA . SER A 1 86 ? -5.074 2.77 7.422 1 98.56 86 SER A CA 1
ATOM 640 C C . SER A 1 86 ? -6.223 3.771 7.465 1 98.56 86 SER A C 1
ATOM 642 O O . SER A 1 86 ? -6.086 4.855 8.039 1 98.56 86 SER A O 1
ATOM 644 N N . GLY A 1 87 ? -7.258 3.406 6.812 1 98.69 87 GLY A N 1
ATOM 645 C CA . GLY A 1 87 ? -8.406 4.293 6.785 1 98.69 87 GLY A CA 1
ATOM 646 C C . GLY A 1 87 ? -9.57 3.742 5.98 1 98.69 87 GLY A C 1
ATOM 647 O O . GLY A 1 87 ? -9.633 2.541 5.715 1 98.69 87 GLY A O 1
ATOM 648 N N . ARG A 1 88 ? -10.492 4.648 5.762 1 98.75 88 ARG A N 1
ATOM 649 C CA . ARG A 1 88 ? -11.68 4.316 4.98 1 98.75 88 ARG A CA 1
ATOM 650 C C . ARG A 1 88 ? -11.992 5.406 3.963 1 98.75 88 ARG A C 1
ATOM 652 O O . ARG A 1 88 ? -11.711 6.582 4.199 1 98.75 88 ARG A O 1
ATOM 659 N N . VAL A 1 89 ? -12.469 5.004 2.865 1 98.75 89 VAL A N 1
ATOM 660 C CA . VAL A 1 89 ? -12.984 5.887 1.822 1 98.75 89 VAL A CA 1
ATOM 661 C C . VAL A 1 89 ? -14.5 5.754 1.727 1 98.75 89 VAL A C 1
ATOM 663 O O . VAL A 1 89 ? -15.023 4.641 1.629 1 98.75 89 VAL A O 1
ATOM 666 N N . GLY A 1 90 ? -15.164 6.852 1.741 1 98.31 90 GLY A N 1
ATOM 667 C CA . GLY A 1 90 ? -16.625 6.812 1.693 1 98.31 90 GLY A CA 1
ATOM 668 C C . GLY A 1 90 ? -17.219 7.871 0.784 1 98.31 90 GLY A C 1
ATOM 669 O O . GLY A 1 90 ? -16.516 8.766 0.318 1 98.31 90 GLY A O 1
ATOM 670 N N . PHE A 1 91 ? -18.484 7.691 0.506 1 97.06 91 PHE A N 1
ATOM 671 C CA . PHE A 1 91 ? -19.266 8.602 -0.332 1 97.06 91 PHE A CA 1
ATOM 672 C C . PHE A 1 91 ? -20.188 9.469 0.516 1 97.06 91 PHE A C 1
ATOM 674 O O . PHE A 1 91 ? -21.188 8.984 1.046 1 97.06 91 PHE A O 1
ATOM 681 N N . ILE A 1 92 ? -19.75 10.734 0.6 1 91.56 92 ILE A N 1
ATOM 682 C CA . ILE A 1 92 ? -20.484 11.688 1.427 1 91.56 92 ILE A CA 1
ATOM 683 C C . ILE A 1 92 ? -20.875 12.906 0.594 1 91.56 92 ILE A C 1
ATOM 685 O O . ILE A 1 92 ? -20.016 13.531 -0.031 1 91.56 92 ILE A O 1
ATOM 689 N N . ASN A 1 93 ? -22.156 13.289 0.668 1 90.19 93 ASN A N 1
ATOM 690 C CA . ASN A 1 93 ? -22.641 14.477 -0.033 1 90.19 93 ASN A CA 1
ATOM 691 C C . ASN A 1 93 ? -22.188 14.484 -1.492 1 90.19 93 ASN A C 1
ATOM 693 O O . ASN A 1 93 ? -21.641 15.477 -1.971 1 90.19 93 ASN A O 1
ATOM 697 N N . ASN A 1 94 ? -22.203 13.336 -2.117 1 93.31 94 ASN A N 1
ATOM 698 C CA . ASN A 1 94 ? -21.906 13.156 -3.535 1 93.31 94 ASN A CA 1
ATOM 699 C C . ASN A 1 94 ? -20.406 13.297 -3.814 1 93.31 94 ASN A C 1
ATOM 701 O O . ASN A 1 94 ? -20.016 13.602 -4.941 1 93.31 94 ASN A O 1
ATOM 705 N N . LEU A 1 95 ? -19.656 13.203 -2.744 1 95.44 95 LEU A N 1
ATOM 706 C CA . LEU A 1 95 ? -18.203 13.242 -2.875 1 95.44 95 LEU A CA 1
ATOM 707 C C . LEU A 1 95 ? -17.578 11.969 -2.318 1 95.44 95 LEU A C 1
ATOM 709 O O . LEU A 1 95 ? -18.016 11.453 -1.285 1 95.44 95 LEU A O 1
ATOM 713 N N . THR A 1 96 ? -16.672 11.43 -3.02 1 98.12 96 THR A N 1
ATOM 714 C CA . THR A 1 96 ? -15.82 10.375 -2.471 1 98.12 96 THR A CA 1
ATOM 715 C C . THR A 1 96 ? -14.641 10.969 -1.707 1 98.12 96 THR A C 1
ATOM 717 O O . THR A 1 96 ? -13.812 11.664 -2.285 1 98.12 96 THR A O 1
ATOM 720 N N . VAL A 1 97 ? -14.594 10.711 -0.396 1 98.56 97 VAL A N 1
ATOM 721 C CA . VAL A 1 97 ? -13.586 11.359 0.437 1 98.56 97 VAL A CA 1
ATOM 722 C C . VAL A 1 97 ? -13.031 10.359 1.446 1 98.56 97 VAL A C 1
ATOM 724 O O . VAL A 1 97 ? -13.555 9.25 1.588 1 98.56 97 VAL A O 1
ATOM 727 N N . ILE A 1 98 ? -11.953 10.734 2.059 1 98.75 98 ILE A N 1
ATOM 728 C CA . ILE A 1 98 ? -11.414 9.953 3.172 1 98.75 98 ILE A CA 1
ATOM 729 C C . ILE A 1 98 ? -12.305 10.141 4.402 1 98.75 98 ILE A C 1
ATOM 731 O O . ILE A 1 98 ? -12.484 11.266 4.883 1 98.75 98 ILE A O 1
ATOM 735 N N . THR A 1 99 ? -12.844 9.047 4.938 1 98.75 99 THR A N 1
ATOM 736 C CA . THR A 1 99 ? -13.797 9.172 6.039 1 98.75 99 THR A CA 1
ATOM 737 C C . THR A 1 99 ? -13.125 8.859 7.371 1 98.75 99 THR A C 1
ATOM 739 O O . THR A 1 99 ? -13.648 9.211 8.43 1 98.75 99 THR A O 1
ATOM 742 N N . SER A 1 100 ? -12.023 8.203 7.258 1 98.44 100 SER A N 1
ATOM 743 C CA . SER A 1 100 ? -11.258 7.938 8.469 1 98.44 100 SER A CA 1
ATOM 744 C C . SER A 1 100 ? -9.789 7.691 8.156 1 98.44 100 SER A C 1
ATOM 746 O O . SER A 1 100 ? -9.445 7.23 7.062 1 98.44 100 SER A O 1
ATOM 748 N N . LEU A 1 101 ? -8.914 8.008 9.117 1 98.56 101 LEU A N 1
ATOM 749 C CA . LEU A 1 101 ? -7.48 7.773 9 1 98.56 101 LEU A CA 1
ATOM 750 C C . LEU A 1 101 ? -6.887 7.336 10.336 1 98.56 101 LEU A C 1
ATOM 752 O O . LEU A 1 101 ? -7.25 7.867 11.383 1 98.56 101 LEU A O 1
ATOM 756 N N . SER A 1 102 ? -6.035 6.41 10.281 1 98.5 102 SER A N 1
ATOM 757 C CA . SER A 1 102 ? -5.199 5.988 11.398 1 98.5 102 SER A CA 1
ATOM 758 C C . SER A 1 102 ? -3.736 5.871 10.984 1 98.5 102 SER A C 1
ATOM 760 O O . SER A 1 102 ? -3.439 5.543 9.836 1 98.5 102 SER A O 1
ATOM 762 N N . PHE A 1 103 ? -2.857 6.156 11.875 1 98.62 103 PHE A N 1
ATOM 763 C CA . PHE A 1 103 ? -1.417 6.105 11.656 1 98.62 103 PHE A CA 1
ATOM 764 C C . PHE A 1 103 ? -0.744 5.191 12.672 1 98.62 103 PHE A C 1
ATOM 766 O O . PHE A 1 103 ? -1.01 5.289 13.867 1 98.62 103 PHE A O 1
ATOM 773 N N . GLU A 1 104 ? 0.063 4.375 12.156 1 98.69 104 GLU A N 1
ATOM 774 C CA . GLU A 1 104 ? 0.815 3.459 13.008 1 98.69 104 GLU A CA 1
ATOM 775 C C . GLU A 1 104 ? 2.307 3.783 12.984 1 98.69 104 GLU A C 1
ATOM 777 O O . GLU A 1 104 ? 2.904 3.904 11.914 1 98.69 104 GLU A O 1
ATOM 782 N N . THR A 1 105 ? 2.871 3.998 14.148 1 98.38 105 THR A N 1
ATOM 783 C CA . THR A 1 105 ? 4.312 4.164 14.297 1 98.38 105 THR A CA 1
ATOM 784 C C . THR A 1 105 ? 4.93 2.951 14.992 1 98.38 105 THR A C 1
ATOM 786 O O . THR A 1 105 ? 4.223 2.002 15.336 1 98.38 105 THR A O 1
ATOM 789 N N . ASN A 1 106 ? 6.297 3 15.109 1 97.88 106 ASN A N 1
ATOM 790 C CA . ASN A 1 106 ? 6.988 1.947 15.844 1 97.88 106 ASN A CA 1
ATOM 791 C C . ASN A 1 106 ? 6.633 1.972 17.328 1 97.88 106 ASN A C 1
ATOM 793 O O . ASN A 1 106 ? 6.973 1.046 18.062 1 97.88 106 ASN A O 1
ATOM 797 N N . ASN A 1 107 ? 5.793 2.957 17.797 1 97.31 107 ASN A N 1
ATOM 798 C CA . ASN A 1 107 ? 5.473 3.102 19.219 1 97.31 107 ASN A CA 1
ATOM 799 C C . ASN A 1 107 ? 3.979 2.943 19.484 1 97.31 107 ASN A C 1
ATOM 801 O O . ASN A 1 107 ? 3.576 2.291 20.438 1 97.31 107 ASN A O 1
ATOM 805 N N . TYR A 1 108 ? 3.152 3.592 18.609 1 97.44 108 TYR A N 1
ATOM 806 C CA . TYR A 1 108 ? 1.729 3.703 18.906 1 97.44 108 TYR A CA 1
ATOM 807 C C . TYR A 1 108 ? 0.897 3.627 17.625 1 97.44 108 TYR A C 1
ATOM 809 O O . TYR A 1 108 ? 1.433 3.732 16.531 1 97.44 108 TYR A O 1
ATOM 817 N N . THR A 1 109 ? -0.332 3.326 17.812 1 97.88 109 THR A N 1
ATOM 818 C CA . THR A 1 109 ? -1.349 3.559 16.797 1 97.88 109 THR A CA 1
ATOM 819 C C . THR A 1 109 ? -2.195 4.781 17.141 1 97.88 109 THR A C 1
ATOM 821 O O . THR A 1 109 ? -2.727 4.879 18.25 1 97.88 109 THR A O 1
ATOM 824 N N . TYR A 1 110 ? -2.254 5.715 16.297 1 98.25 110 TYR A N 1
ATOM 825 C CA . TYR A 1 110 ? -3.029 6.938 16.469 1 98.25 110 TYR A CA 1
ATOM 826 C C . TYR A 1 110 ? -4.281 6.922 15.609 1 98.25 110 TYR A C 1
ATOM 828 O O . TYR A 1 110 ? -4.211 6.641 14.406 1 98.25 110 TYR A O 1
ATOM 836 N N . GLY A 1 111 ? -5.453 7.395 16.188 1 96.88 111 GLY A N 1
ATOM 837 C CA . GLY A 1 111 ? -6.723 7.422 15.477 1 96.88 111 GLY A CA 1
ATOM 838 C C . GLY A 1 111 ? -7.727 6.422 16.016 1 96.88 111 GLY A C 1
ATOM 839 O O . GLY A 1 111 ? -7.609 5.969 17.156 1 96.88 111 GLY A O 1
ATOM 840 N N . SER A 1 112 ? -8.625 6.172 15.25 1 97.88 112 SER A N 1
ATOM 841 C CA . SER A 1 112 ? -9.016 6.699 13.953 1 97.88 112 SER A CA 1
ATOM 842 C C . SER A 1 112 ? -9.492 8.141 14.062 1 97.88 112 SER A C 1
ATOM 844 O O . SER A 1 112 ? -10.172 8.508 15.023 1 97.88 112 SER A O 1
ATOM 846 N N . TYR A 1 113 ? -9.102 9.008 13.156 1 98.44 113 TYR A N 1
ATOM 847 C CA . TYR A 1 113 ? -9.625 10.352 12.93 1 98.44 113 TYR A CA 1
ATOM 848 C C . TYR A 1 113 ? -10.664 10.359 11.82 1 98.44 113 TYR A C 1
ATOM 850 O O . TYR A 1 113 ? -10.328 10.195 10.641 1 98.44 113 TYR A O 1
ATOM 858 N N . GLY A 1 114 ? -11.875 10.648 12.141 1 97.88 114 GLY A N 1
ATOM 859 C CA . GLY A 1 114 ? -13.031 10.422 11.297 1 97.88 114 GLY A CA 1
ATOM 860 C C . GLY A 1 114 ? -13.812 9.18 11.672 1 97.88 114 GLY A C 1
ATOM 861 O O . GLY A 1 114 ? -13.234 8.164 12.062 1 97.88 114 GLY A O 1
ATOM 862 N N . THR A 1 115 ? -15.172 9.242 11.57 1 94.81 115 THR A N 1
ATOM 863 C CA . THR A 1 115 ? -15.961 8.172 12.164 1 94.81 115 THR A CA 1
ATOM 864 C C . THR A 1 115 ? -16.875 7.531 11.125 1 94.81 115 THR A C 1
ATOM 866 O O . THR A 1 115 ? -17.438 6.457 11.352 1 94.81 115 THR A O 1
ATOM 869 N N . ASN A 1 116 ? -17.047 8.078 9.977 1 91.69 116 ASN A N 1
ATOM 870 C CA . ASN A 1 116 ? -17.984 7.543 8.992 1 91.69 116 ASN A CA 1
ATOM 871 C C . ASN A 1 116 ? -17.484 6.234 8.391 1 91.69 116 ASN A C 1
ATOM 873 O O . ASN A 1 116 ? -16.281 6.039 8.25 1 91.69 116 ASN A O 1
ATOM 877 N N . PRO A 1 117 ? -18.469 5.383 8.016 1 93.31 117 PRO A N 1
ATOM 878 C CA . PRO A 1 117 ? -18.078 4.125 7.375 1 93.31 117 PRO A CA 1
ATOM 879 C C . PRO A 1 117 ? -17.5 4.332 5.977 1 93.31 117 PRO A C 1
ATOM 881 O O . PRO A 1 117 ? -17.484 5.457 5.473 1 93.31 117 PRO A O 1
ATOM 884 N N . GLY A 1 118 ? -17 3.307 5.34 1 97.38 118 GLY A N 1
ATOM 885 C CA . GLY A 1 118 ? -16.438 3.287 4.004 1 97.38 118 GLY A CA 1
ATOM 886 C C . GLY A 1 118 ? -15.68 2.008 3.699 1 97.38 118 GLY A C 1
ATOM 887 O O . GLY A 1 118 ? -15.781 1.028 4.441 1 97.38 118 GLY A O 1
ATOM 888 N N . THR A 1 119 ? -15.086 2.016 2.596 1 98 119 THR A N 1
ATOM 889 C CA . THR A 1 119 ? -14.242 0.9 2.188 1 98 119 THR A CA 1
ATOM 890 C C . THR A 1 119 ? -12.859 1.009 2.822 1 98 119 THR A C 1
ATOM 892 O O . THR A 1 119 ? -12.203 2.047 2.719 1 98 119 THR A O 1
ATOM 895 N N . ASP A 1 120 ? -12.477 -0.072 3.408 1 98.56 120 ASP A N 1
ATOM 896 C CA . ASP A 1 120 ? -11.203 -0.082 4.125 1 98.56 120 ASP A CA 1
ATOM 897 C C . ASP A 1 120 ? -10.031 -0.03 3.152 1 98.56 120 ASP A C 1
ATOM 899 O O . ASP A 1 120 ? -10.117 -0.547 2.037 1 98.56 120 ASP A O 1
ATOM 903 N N . PHE A 1 121 ? -8.992 0.636 3.641 1 98.69 121 PHE A N 1
ATOM 904 C CA . PHE A 1 121 ? -7.672 0.49 3.039 1 98.69 121 PHE A CA 1
ATOM 905 C C . PHE A 1 121 ? -6.59 0.474 4.109 1 98.69 121 PHE A C 1
ATOM 907 O O . PHE A 1 121 ? -6.801 0.957 5.223 1 98.69 121 PHE A O 1
ATOM 914 N N . SER A 1 122 ? -5.473 -0.108 3.814 1 98.62 122 SER A N 1
ATOM 915 C CA . SER A 1 122 ? -4.305 -0.122 4.691 1 98.62 122 SER A CA 1
ATOM 916 C C . SER A 1 122 ? -3.025 -0.392 3.904 1 98.62 122 SER A C 1
ATOM 918 O O . SER A 1 122 ? -3.053 -1.082 2.883 1 98.62 122 SER A O 1
ATOM 920 N N . PHE A 1 123 ? -2.02 0.208 4.402 1 98.88 123 PHE A N 1
ATOM 921 C CA . PHE A 1 123 ? -0.698 -0.106 3.871 1 98.88 123 PHE A CA 1
ATOM 922 C C . PHE A 1 123 ? 0.38 0.148 4.918 1 98.88 123 PHE A C 1
ATOM 924 O O . PHE A 1 123 ? 0.374 1.186 5.586 1 98.88 123 PHE A O 1
ATOM 931 N N . GLY A 1 124 ? 1.201 -0.773 5.059 1 98.69 124 GLY A N 1
ATOM 932 C CA . GLY A 1 124 ? 2.357 -0.66 5.93 1 98.69 124 GLY A CA 1
ATOM 933 C C . GLY A 1 124 ? 3.662 -1.015 5.242 1 98.69 124 GLY A C 1
ATOM 934 O O . GLY A 1 124 ? 3.66 -1.588 4.152 1 98.69 124 GLY A O 1
ATOM 935 N N . VAL A 1 125 ? 4.734 -0.635 5.93 1 98.19 125 VAL A N 1
ATOM 936 C CA . VAL A 1 125 ? 6.066 -0.925 5.41 1 98.19 125 VAL A CA 1
ATOM 937 C C . VAL A 1 125 ? 6.867 -1.713 6.445 1 98.19 125 VAL A C 1
ATOM 939 O O . VAL A 1 125 ? 7.016 -1.273 7.586 1 98.19 125 VAL A O 1
ATOM 942 N N . THR A 1 126 ? 7.383 -2.916 6.035 1 96.69 126 THR A N 1
ATOM 943 C CA . THR A 1 126 ? 8.25 -3.689 6.914 1 96.69 126 THR A CA 1
ATOM 944 C C . THR A 1 126 ? 9.719 -3.375 6.637 1 96.69 126 THR A C 1
ATOM 946 O O . THR A 1 126 ? 10.57 -3.523 7.516 1 96.69 126 THR A O 1
ATOM 949 N N . ASN A 1 127 ? 10.062 -3.031 5.43 1 95.19 127 ASN A N 1
ATOM 950 C CA . ASN A 1 127 ? 11.367 -2.547 4.992 1 95.19 127 ASN A CA 1
ATOM 951 C C . ASN A 1 127 ? 11.234 -1.364 4.039 1 95.19 127 ASN A C 1
ATOM 953 O O . ASN A 1 127 ? 10.508 -1.439 3.047 1 95.19 127 ASN A O 1
ATOM 957 N N . GLY A 1 128 ? 11.922 -0.318 4.293 1 95.44 128 GLY A N 1
ATOM 958 C CA . GLY A 1 128 ? 11.734 0.967 3.641 1 95.44 128 GLY A CA 1
ATOM 959 C C . GLY A 1 128 ? 11.141 2.02 4.559 1 95.44 128 GLY A C 1
ATOM 960 O O . GLY A 1 128 ? 11.141 1.856 5.781 1 95.44 128 GLY A O 1
ATOM 961 N N . LYS A 1 129 ? 10.727 3.129 4.008 1 95.56 129 LYS A N 1
ATOM 962 C CA . LYS A 1 129 ? 10.172 4.176 4.859 1 95.56 129 LYS A CA 1
ATOM 963 C C . LYS A 1 129 ? 9.141 5.008 4.102 1 95.56 129 LYS A C 1
ATOM 965 O O . LYS A 1 129 ? 9.18 5.086 2.873 1 95.56 129 LYS A O 1
ATOM 970 N N . PHE A 1 130 ? 8.234 5.551 4.855 1 97.19 130 PHE A N 1
ATOM 971 C CA . PHE A 1 130 ? 7.363 6.602 4.344 1 97.19 130 PHE A CA 1
ATOM 972 C C . PHE A 1 130 ? 8.133 7.902 4.16 1 97.19 130 PHE A C 1
ATOM 974 O O . PHE A 1 130 ? 8.664 8.461 5.125 1 97.19 130 PHE A O 1
ATOM 981 N N . SER A 1 131 ? 8.172 8.43 2.943 1 96.5 131 SER A N 1
ATOM 982 C CA . SER A 1 131 ? 8.961 9.625 2.666 1 96.5 131 SER A CA 1
ATOM 983 C C . SER A 1 131 ? 8.07 10.789 2.252 1 96.5 131 SER A C 1
ATOM 985 O O . SER A 1 131 ? 8.562 11.812 1.779 1 96.5 131 SER A O 1
ATOM 987 N N . GLY A 1 132 ? 6.762 10.609 2.342 1 97.44 132 GLY A N 1
ATOM 988 C CA . GLY A 1 132 ? 5.855 11.703 2.027 1 97.44 132 GLY A CA 1
ATOM 989 C C . GLY A 1 132 ? 4.438 11.242 1.744 1 97.44 132 GLY A C 1
ATOM 990 O O . GLY A 1 132 ? 4.117 10.062 1.924 1 97.44 132 GLY A O 1
ATOM 991 N N . PHE A 1 133 ? 3.646 12.164 1.376 1 98.38 133 PHE A N 1
ATOM 992 C CA . PHE A 1 133 ? 2.24 11.977 1.043 1 98.38 133 PHE A CA 1
ATOM 993 C C . PHE A 1 133 ? 1.81 12.945 -0.053 1 98.38 133 PHE A C 1
ATOM 995 O O . PHE A 1 133 ? 2.484 13.945 -0.305 1 98.38 133 PHE A O 1
ATOM 1002 N N . TYR A 1 134 ? 0.75 12.586 -0.679 1 98.38 134 TYR A N 1
ATOM 1003 C CA . TYR A 1 134 ? 0.166 13.477 -1.676 1 98.38 134 TYR A CA 1
ATOM 1004 C C . TYR A 1 134 ? -1.312 13.164 -1.882 1 98.38 134 TYR A C 1
ATOM 1006 O O . TYR A 1 134 ? -1.83 12.188 -1.344 1 98.38 134 TYR A O 1
ATOM 1014 N N . GLY A 1 135 ? -2.021 14.055 -2.572 1 98.38 135 GLY A N 1
ATOM 1015 C CA . GLY A 1 135 ? -3.438 13.797 -2.781 1 98.38 135 GLY A CA 1
ATOM 1016 C C . GLY A 1 135 ? -4.195 15.008 -3.285 1 98.38 135 GLY A C 1
ATOM 1017 O O . GLY A 1 135 ? -3.641 15.836 -4.012 1 98.38 135 GLY A O 1
ATOM 1018 N N . ARG A 1 136 ? -5.484 14.922 -3.035 1 98.69 136 ARG A N 1
ATOM 1019 C CA . ARG A 1 136 ? -6.41 15.984 -3.422 1 98.69 136 ARG A CA 1
ATOM 1020 C C . ARG A 1 136 ? -7.27 16.422 -2.238 1 98.69 136 ARG A C 1
ATOM 1022 O O . ARG A 1 136 ? -7.566 15.617 -1.352 1 98.69 136 ARG A O 1
ATOM 1029 N N . CYS A 1 137 ? -7.57 17.688 -2.277 1 98.38 137 CYS A N 1
ATOM 1030 C CA . CYS A 1 137 ? -8.43 18.172 -1.201 1 98.38 137 CYS A CA 1
ATOM 1031 C C . CYS A 1 137 ? -9.25 19.375 -1.651 1 98.38 137 CYS A C 1
ATOM 1033 O O . CYS A 1 137 ? -8.984 19.953 -2.703 1 98.38 137 CYS A O 1
ATOM 1035 N N . GLY A 1 138 ? -10.289 19.719 -0.983 1 96.81 138 GLY A N 1
ATOM 1036 C CA . GLY A 1 138 ? -11.148 20.875 -0.985 1 96.81 138 GLY A CA 1
ATOM 1037 C C . GLY A 1 138 ? -11.758 21.172 0.374 1 96.81 138 GLY A C 1
ATOM 1038 O O . GLY A 1 138 ? -11.047 21.516 1.319 1 96.81 138 GLY A O 1
ATOM 1039 N N . LEU A 1 139 ? -13.039 20.906 0.466 1 95.81 139 LEU A N 1
ATOM 1040 C CA . LEU A 1 139 ? -13.695 21.016 1.763 1 95.81 139 LEU A CA 1
ATOM 1041 C C . LEU A 1 139 ? -13.25 19.891 2.693 1 95.81 139 LEU A C 1
ATOM 1043 O O . LEU A 1 139 ? -13.242 20.062 3.914 1 95.81 139 LEU A O 1
ATOM 1047 N N . TYR A 1 140 ? -12.891 18.797 2.104 1 97.75 140 TYR A N 1
ATOM 1048 C CA . TYR A 1 140 ? -12.414 17.609 2.783 1 97.75 140 TYR A CA 1
ATOM 1049 C C . TYR A 1 140 ? -11.133 17.078 2.139 1 97.75 140 TYR A C 1
ATOM 1051 O O . TYR A 1 140 ? -10.656 17.641 1.153 1 97.75 140 TYR A O 1
ATOM 1059 N N . VAL A 1 141 ? -10.57 16.125 2.711 1 98.25 141 VAL A N 1
ATOM 1060 C CA . VAL A 1 141 ? -9.508 15.367 2.061 1 98.25 141 VAL A CA 1
ATOM 1061 C C . VAL A 1 141 ? -10.109 14.344 1.1 1 98.25 141 VAL A C 1
ATOM 1063 O O . VAL A 1 141 ? -10.711 13.359 1.53 1 98.25 141 VAL A O 1
ATOM 1066 N N . ASP A 1 142 ? -9.945 14.594 -0.166 1 98.75 142 ASP A N 1
ATOM 1067 C CA . ASP A 1 142 ? -10.594 13.773 -1.186 1 98.75 142 ASP A CA 1
ATOM 1068 C C . ASP A 1 142 ? -9.797 12.5 -1.454 1 98.75 142 ASP A C 1
ATOM 1070 O O . ASP A 1 142 ? -10.375 11.453 -1.767 1 98.75 142 ASP A O 1
ATOM 1074 N N . SER A 1 143 ? -8.492 12.625 -1.405 1 98.81 143 SER A N 1
ATOM 1075 C CA . SER A 1 143 ? -7.668 11.445 -1.649 1 98.81 143 SER A CA 1
ATOM 1076 C C . SER A 1 143 ? -6.328 11.547 -0.931 1 98.81 143 SER A C 1
ATOM 1078 O O . SER A 1 143 ? -5.898 12.641 -0.564 1 98.81 143 SER A O 1
ATOM 1080 N N . LEU A 1 144 ? -5.707 10.461 -0.649 1 98.75 144 LEU A N 1
ATOM 1081 C CA . LEU A 1 144 ? -4.426 10.367 0.044 1 98.75 144 LEU A CA 1
ATOM 1082 C C . LEU A 1 144 ? -3.557 9.273 -0.562 1 98.75 144 LEU A C 1
ATOM 1084 O O . LEU A 1 144 ? -3.986 8.117 -0.668 1 98.75 144 LEU A O 1
ATOM 1088 N N . GLY A 1 145 ? -2.406 9.602 -1.007 1 98.69 145 GLY A N 1
ATOM 1089 C CA . GLY A 1 145 ? -1.389 8.68 -1.493 1 98.69 145 GLY A CA 1
ATOM 1090 C C . GLY A 1 145 ? -0.112 8.719 -0.675 1 98.69 145 GLY A C 1
ATOM 1091 O O . GLY A 1 145 ? 0.194 9.727 -0.037 1 98.69 145 GLY A O 1
ATOM 1092 N N . VAL A 1 146 ? 0.646 7.66 -0.748 1 98.75 146 VAL A N 1
ATOM 1093 C CA . VAL A 1 146 ? 1.881 7.566 0.024 1 98.75 146 VAL A CA 1
ATOM 1094 C C . VAL A 1 146 ? 3.082 7.625 -0.916 1 98.75 146 VAL A C 1
ATOM 1096 O O . VAL A 1 146 ? 3.006 7.176 -2.061 1 98.75 146 VAL A O 1
ATOM 1099 N N . ILE A 1 147 ? 4.102 8.172 -0.445 1 98.06 147 ILE A N 1
ATOM 1100 C CA . ILE A 1 147 ? 5.402 8.195 -1.099 1 98.06 147 ILE A CA 1
ATOM 1101 C C . ILE A 1 147 ? 6.41 7.402 -0.266 1 98.06 147 ILE A C 1
ATOM 1103 O O . ILE A 1 147 ? 6.605 7.688 0.917 1 98.06 147 ILE A O 1
ATOM 1107 N N . LEU A 1 148 ? 7.039 6.418 -0.897 1 97.69 148 LEU A N 1
ATOM 1108 C CA . LEU A 1 148 ? 7.883 5.461 -0.189 1 97.69 148 LEU A CA 1
ATOM 1109 C C . LEU A 1 148 ? 9.312 5.496 -0.721 1 97.69 148 LEU A C 1
ATOM 1111 O O . LEU A 1 148 ? 9.539 5.875 -1.871 1 97.69 148 LEU A O 1
ATOM 1115 N N . GLN A 1 149 ? 10.18 5.066 0.093 1 95.19 149 GLN A N 1
ATOM 1116 C CA . GLN A 1 149 ? 11.586 5.031 -0.282 1 95.19 149 GLN A CA 1
ATOM 1117 C C . GLN A 1 149 ? 12.289 3.834 0.346 1 95.19 149 GLN A C 1
ATOM 1119 O O . GLN A 1 149 ? 12.055 3.508 1.512 1 95.19 149 GLN A O 1
ATOM 1124 N N . PRO A 1 150 ? 13.164 3.104 -0.486 1 92.31 150 PRO A N 1
ATOM 1125 C CA . PRO A 1 150 ? 14 2.078 0.143 1 92.31 150 PRO A CA 1
ATOM 1126 C C . PRO A 1 150 ? 14.93 2.648 1.213 1 92.31 150 PRO A C 1
ATOM 1128 O O . PRO A 1 150 ? 15.328 3.812 1.132 1 92.31 150 PRO A O 1
ATOM 1131 N N . LYS A 1 151 ? 15.125 1.841 2.27 1 80.62 151 LYS A N 1
ATOM 1132 C CA . LYS A 1 151 ? 16.078 2.279 3.289 1 80.62 151 LYS A CA 1
ATOM 1133 C C . LYS A 1 151 ? 17.516 1.977 2.871 1 80.62 151 LYS A C 1
ATOM 1135 O O . LYS A 1 151 ? 17.797 0.883 2.385 1 80.62 151 LYS A O 1
ATOM 1140 N N . THR A 1 152 ? 18.297 2.961 2.436 1 58.41 152 THR A N 1
ATOM 1141 C CA . THR A 1 152 ? 19.703 2.789 2.109 1 58.41 152 THR A CA 1
ATOM 1142 C C . THR A 1 152 ? 20.531 2.6 3.377 1 58.41 152 THR A C 1
ATOM 1144 O O . THR A 1 152 ? 20.25 3.211 4.41 1 58.41 152 THR A O 1
ATOM 1147 N N . MET B 1 1 ? 21.844 -14.461 -6.934 1 26.48 1 MET B N 1
ATOM 1148 C CA . MET B 1 1 ? 22.344 -13.148 -6.527 1 26.48 1 MET B CA 1
ATOM 1149 C C . MET B 1 1 ? 21.344 -12.461 -5.598 1 26.48 1 MET B C 1
ATOM 1151 O O . MET B 1 1 ? 20.156 -12.383 -5.898 1 26.48 1 MET B O 1
ATOM 1155 N N . GLN B 1 2 ? 21.547 -12.414 -4.387 1 26.22 2 GLN B N 1
ATOM 1156 C CA . GLN B 1 2 ? 20.672 -11.875 -3.352 1 26.22 2 GLN B CA 1
ATOM 1157 C C . GLN B 1 2 ? 20.203 -10.469 -3.703 1 26.22 2 GLN B C 1
ATOM 1159 O O . GLN B 1 2 ? 21 -9.641 -4.148 1 26.22 2 GLN B O 1
ATOM 1164 N N . ALA B 1 3 ? 19.062 -10.258 -4.148 1 38.81 3 ALA B N 1
ATOM 1165 C CA . ALA B 1 3 ? 18.578 -8.898 -4.352 1 38.81 3 ALA B CA 1
ATOM 1166 C C . ALA B 1 3 ? 19.281 -7.922 -3.408 1 38.81 3 ALA B C 1
ATOM 1168 O O . ALA B 1 3 ? 19.312 -8.148 -2.195 1 38.81 3 ALA B O 1
ATOM 1169 N N . THR B 1 4 ? 20.203 -7.273 -3.695 1 41 4 THR B N 1
ATOM 1170 C CA . THR B 1 4 ? 20.688 -6.273 -2.748 1 41 4 THR B CA 1
ATOM 1171 C C . THR B 1 4 ? 19.531 -5.457 -2.191 1 41 4 THR B C 1
ATOM 1173 O O . THR B 1 4 ? 18.703 -4.934 -2.949 1 41 4 THR B O 1
ATOM 1176 N N . SER B 1 5 ? 18.953 -5.648 -0.977 1 46.62 5 SER B N 1
ATOM 1177 C CA . SER B 1 5 ? 17.969 -5.043 -0.083 1 46.62 5 SER B CA 1
ATOM 1178 C C . SER B 1 5 ? 17.781 -3.562 -0.396 1 46.62 5 SER B C 1
ATOM 1180 O O . SER B 1 5 ? 16.688 -3.027 -0.23 1 46.62 5 SER B O 1
ATOM 1182 N N . ALA B 1 6 ? 18.906 -3.004 -1.062 1 55.38 6 ALA B N 1
ATOM 1183 C CA . ALA B 1 6 ? 19.109 -1.556 -1.078 1 55.38 6 ALA B CA 1
ATOM 1184 C C . ALA B 1 6 ? 18.203 -0.89 -2.109 1 55.38 6 ALA B C 1
ATOM 1186 O O . ALA B 1 6 ? 18.078 0.337 -2.141 1 55.38 6 ALA B O 1
ATOM 1187 N N . THR B 1 7 ? 17.188 -1.748 -2.617 1 82.81 7 THR B N 1
ATOM 1188 C CA . THR B 1 7 ? 16.484 -1.085 -3.719 1 82.81 7 THR B CA 1
ATOM 1189 C C . THR B 1 7 ? 14.992 -1.358 -3.658 1 82.81 7 THR B C 1
ATOM 1191 O O . THR B 1 7 ? 14.25 -1.022 -4.586 1 82.81 7 THR B O 1
ATOM 1194 N N . TYR B 1 8 ? 14.641 -2.01 -2.49 1 93 8 TYR B N 1
ATOM 1195 C CA . TYR B 1 8 ? 13.227 -2.383 -2.471 1 93 8 TYR B CA 1
ATOM 1196 C C . TYR B 1 8 ? 12.516 -1.746 -1.287 1 93 8 TYR B C 1
ATOM 1198 O O . TYR B 1 8 ? 13.141 -1.434 -0.27 1 93 8 TYR B O 1
ATOM 1206 N N . VAL B 1 9 ? 11.281 -1.533 -1.415 1 96.69 9 VAL B N 1
ATOM 1207 C CA . VAL B 1 9 ? 10.344 -1.303 -0.317 1 96.69 9 VAL B CA 1
ATOM 1208 C C . VAL B 1 9 ? 9.469 -2.535 -0.118 1 96.69 9 VAL B C 1
ATOM 1210 O O . VAL B 1 9 ? 8.852 -3.023 -1.066 1 96.69 9 VAL B O 1
ATOM 1213 N N . TRP B 1 10 ? 9.43 -3.059 1.102 1 97.75 10 TRP B N 1
ATOM 1214 C CA . TRP B 1 10 ? 8.57 -4.188 1.438 1 97.75 10 TRP B CA 1
ATOM 1215 C C . TRP B 1 10 ? 7.332 -3.721 2.191 1 97.75 10 TRP B C 1
ATOM 1217 O O . TRP B 1 10 ? 7.438 -3.133 3.271 1 97.75 10 TRP B O 1
ATOM 1227 N N . GLY B 1 11 ? 6.16 -3.938 1.604 1 98.5 11 GLY B N 1
ATOM 1228 C CA . GLY B 1 11 ? 4.922 -3.662 2.318 1 98.5 11 GLY B CA 1
ATOM 1229 C C . GLY B 1 11 ? 4.602 -4.699 3.379 1 98.5 11 GLY B C 1
ATOM 1230 O O . GLY B 1 11 ? 4.875 -5.887 3.197 1 98.5 11 GLY B O 1
ATOM 1231 N N . THR B 1 12 ? 4.031 -4.246 4.484 1 98.5 12 THR B N 1
ATOM 1232 C CA . THR B 1 12 ? 3.549 -5.199 5.48 1 98.5 12 THR B CA 1
ATOM 1233 C C . THR B 1 12 ? 2.488 -6.117 4.879 1 98.5 12 THR B C 1
ATOM 1235 O O . THR B 1 12 ? 1.539 -5.648 4.246 1 98.5 12 THR B O 1
ATOM 1238 N N . PRO B 1 13 ? 2.613 -7.422 5.031 1 98.69 13 PRO B N 1
ATOM 1239 C CA . PRO B 1 13 ? 1.636 -8.328 4.43 1 98.69 13 PRO B CA 1
ATOM 1240 C C . PRO B 1 13 ? 0.229 -8.141 4.992 1 98.69 13 PRO B C 1
ATOM 1242 O O . PRO B 1 13 ? 0.069 -7.887 6.191 1 98.69 13 PRO B O 1
ATOM 1245 N N . TRP B 1 14 ? -0.735 -8.156 4.098 1 98.81 14 TRP B N 1
ATOM 1246 C CA . TRP B 1 14 ? -2.119 -8.328 4.527 1 98.81 14 TRP B CA 1
ATOM 1247 C C . TRP B 1 14 ? -2.389 -9.781 4.906 1 98.81 14 TRP B C 1
ATOM 1249 O O . TRP B 1 14 ? -1.794 -10.703 4.34 1 98.81 14 TRP B O 1
ATOM 1259 N N . GLY B 1 15 ? -3.318 -9.93 5.77 1 98.5 15 GLY B N 1
ATOM 1260 C CA . GLY B 1 15 ? -3.693 -11.281 6.141 1 98.5 15 GLY B CA 1
ATOM 1261 C C . GLY B 1 15 ? -3.176 -11.695 7.508 1 98.5 15 GLY B C 1
ATOM 1262 O O . GLY B 1 15 ? -2.928 -10.844 8.359 1 98.5 15 GLY B O 1
ATOM 1263 N N . GLY B 1 16 ? -3.146 -13.023 7.703 1 97.69 16 GLY B N 1
ATOM 1264 C CA . GLY B 1 16 ? -2.855 -13.531 9.039 1 97.69 16 GLY B CA 1
ATOM 1265 C C . GLY B 1 16 ? -1.437 -14.047 9.18 1 97.69 16 GLY B C 1
ATOM 1266 O O . GLY B 1 16 ? -0.658 -14.016 8.227 1 97.69 16 GLY B O 1
ATOM 1267 N N . LYS B 1 17 ? -1.141 -14.523 10.422 1 95.25 17 LYS B N 1
ATOM 1268 C CA . LYS B 1 17 ? 0.188 -15.031 10.758 1 95.25 17 LYS B CA 1
ATOM 1269 C C . LYS B 1 17 ? 0.225 -16.547 10.703 1 95.25 17 LYS B C 1
ATOM 1271 O O . LYS B 1 17 ? 1.199 -17.172 11.141 1 95.25 17 LYS B O 1
ATOM 1276 N N . GLY B 1 18 ? -0.833 -16.969 10.133 1 95.38 18 GLY B N 1
ATOM 1277 C CA . GLY B 1 18 ? -0.869 -18.422 10.016 1 95.38 18 GLY B CA 1
ATOM 1278 C C . GLY B 1 18 ? -0.031 -18.938 8.867 1 95.38 18 GLY B C 1
ATOM 1279 O O . GLY B 1 18 ? 0.7 -18.188 8.227 1 95.38 18 GLY B O 1
ATOM 1280 N N . GLY B 1 19 ? -0.187 -20.234 8.609 1 93.56 19 GLY B N 1
ATOM 1281 C CA . GLY B 1 19 ? 0.594 -20.875 7.562 1 93.56 19 GLY B CA 1
ATOM 1282 C C . GLY B 1 19 ? 2.027 -21.156 7.969 1 93.56 19 GLY B C 1
ATOM 1283 O O . GLY B 1 19 ? 2.734 -20.25 8.43 1 93.56 19 GLY B O 1
ATOM 1284 N N . GLU B 1 20 ? 2.51 -22.297 7.77 1 92.75 20 GLU B N 1
ATOM 1285 C CA . GLU B 1 20 ? 3.834 -22.703 8.234 1 92.75 20 GLU B CA 1
ATOM 1286 C C . GLU B 1 20 ? 4.91 -22.344 7.211 1 92.75 20 GLU B C 1
ATOM 1288 O O . GLU B 1 20 ? 6.102 -22.344 7.527 1 92.75 20 GLU B O 1
ATOM 1293 N N . ASN B 1 21 ? 4.473 -22.078 6.07 1 95.12 21 ASN B N 1
ATOM 1294 C CA . ASN B 1 21 ? 5.438 -21.797 5.008 1 95.12 21 ASN B CA 1
ATOM 1295 C C . ASN B 1 21 ? 5.551 -20.297 4.73 1 95.12 21 ASN B C 1
ATOM 1297 O O . ASN B 1 21 ? 4.555 -19.641 4.426 1 95.12 21 ASN B O 1
ATOM 1301 N N . VAL B 1 22 ? 6.75 -19.828 4.852 1 97.62 22 VAL B N 1
ATOM 1302 C CA . VAL B 1 22 ? 7.078 -18.453 4.453 1 97.62 22 VAL B CA 1
ATOM 1303 C C . VAL B 1 22 ? 7.742 -18.469 3.076 1 97.62 22 VAL B C 1
ATOM 1305 O O . VAL B 1 22 ? 8.57 -19.328 2.787 1 97.62 22 VAL B O 1
ATOM 1308 N N . TRP B 1 23 ? 7.371 -17.547 2.256 1 97.75 23 TRP B N 1
ATOM 1309 C CA . TRP B 1 23 ? 7.875 -17.562 0.887 1 97.75 23 TRP B CA 1
ATOM 1310 C C . TRP B 1 23 ? 8.102 -16.141 0.38 1 97.75 23 TRP B C 1
ATOM 1312 O O . TRP B 1 23 ? 7.551 -15.188 0.928 1 97.75 23 TRP B O 1
ATOM 1322 N N . GLN B 1 24 ? 8.922 -15.992 -0.643 1 97.12 24 GLN B N 1
ATOM 1323 C CA . GLN B 1 24 ? 9.125 -14.75 -1.382 1 97.12 24 GLN B CA 1
ATOM 1324 C C . GLN B 1 24 ? 9.391 -15.023 -2.859 1 97.12 24 GLN B C 1
ATOM 1326 O O . GLN B 1 24 ? 9.914 -16.078 -3.215 1 97.12 24 GLN B O 1
ATOM 1331 N N . PHE B 1 25 ? 8.938 -14.219 -3.629 1 97.44 25 PHE B N 1
ATOM 1332 C CA . PHE B 1 25 ? 9.148 -14.203 -5.074 1 97.44 25 PHE B CA 1
ATOM 1333 C C . PHE B 1 25 ? 9.602 -12.828 -5.539 1 97.44 25 PHE B C 1
ATOM 1335 O O . PHE B 1 25 ? 8.844 -11.852 -5.453 1 97.44 25 PHE B O 1
ATOM 1342 N N . ILE B 1 26 ? 10.836 -12.703 -6.035 1 96.5 26 ILE B N 1
ATOM 1343 C CA . ILE B 1 26 ? 11.398 -11.43 -6.469 1 96.5 26 I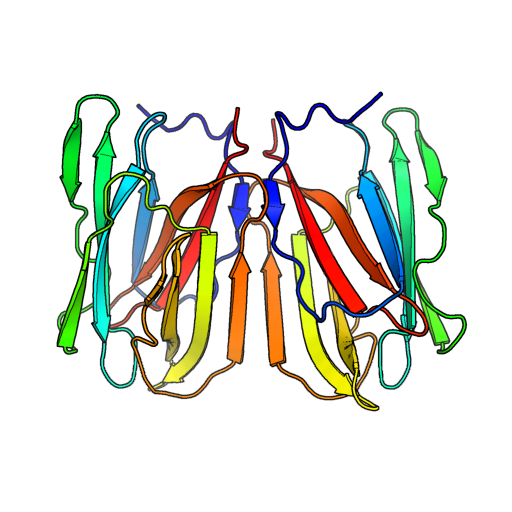LE B CA 1
ATOM 1344 C C . ILE B 1 26 ? 11.727 -11.492 -7.957 1 96.5 26 ILE B C 1
ATOM 1346 O O . ILE B 1 26 ? 12.359 -12.438 -8.422 1 96.5 26 ILE B O 1
ATOM 1350 N N . ILE B 1 27 ? 11.258 -10.609 -8.664 1 95.75 27 ILE B N 1
ATOM 1351 C CA . ILE B 1 27 ? 11.555 -10.461 -10.086 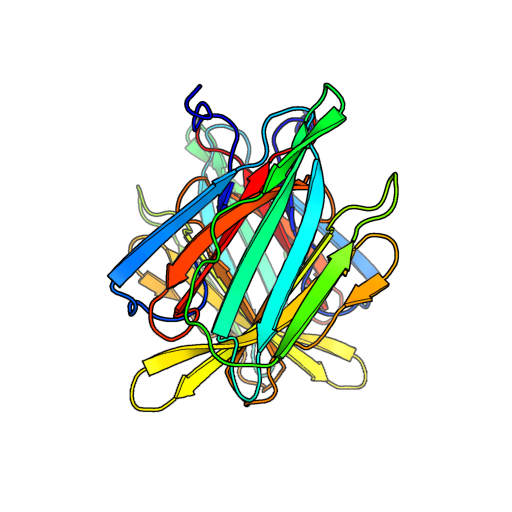1 95.75 27 ILE B CA 1
ATOM 1352 C C . ILE B 1 27 ? 12.914 -9.789 -10.266 1 95.75 27 ILE B C 1
ATOM 1354 O O . ILE B 1 27 ? 13.156 -8.703 -9.727 1 95.75 27 ILE B O 1
ATOM 1358 N N . PRO B 1 28 ? 13.836 -10.367 -10.953 1 93.06 28 PRO B N 1
ATOM 1359 C CA . PRO B 1 28 ? 15.148 -9.75 -11.133 1 93.06 28 PRO B CA 1
ATOM 1360 C C . PRO B 1 28 ? 15.078 -8.43 -11.898 1 93.06 28 PRO B C 1
ATOM 1362 O O . PRO B 1 28 ? 14.133 -8.195 -12.656 1 93.06 28 PRO B O 1
ATOM 1365 N N . ASP B 1 29 ? 16.125 -7.621 -11.625 1 89.81 29 ASP B N 1
ATOM 1366 C CA . ASP B 1 29 ? 16.203 -6.367 -12.375 1 89.81 29 ASP B CA 1
ATOM 1367 C C . ASP B 1 29 ? 16.156 -6.625 -13.875 1 89.81 29 ASP B C 1
ATOM 1369 O O . ASP B 1 29 ? 16.812 -7.539 -14.375 1 89.81 29 ASP B O 1
ATOM 1373 N N . GLY B 1 30 ? 15.375 -5.836 -14.547 1 90.62 30 GLY B N 1
ATOM 1374 C CA . GLY B 1 30 ? 15.219 -6.016 -15.984 1 90.62 30 GLY B CA 1
ATOM 1375 C C . GLY B 1 30 ? 14.156 -7.035 -16.344 1 90.62 30 GLY B C 1
ATOM 1376 O O . GLY B 1 30 ? 13.758 -7.133 -17.516 1 90.62 30 GLY B O 1
ATOM 1377 N N . GLY B 1 31 ? 13.711 -7.797 -15.391 1 94.44 31 GLY B N 1
ATOM 1378 C CA . GLY B 1 31 ? 12.656 -8.766 -15.625 1 94.44 31 GLY B CA 1
ATOM 1379 C C . GLY B 1 31 ? 11.258 -8.195 -15.453 1 94.44 31 GLY B C 1
ATOM 1380 O O . GLY B 1 31 ? 11.109 -7.039 -15.047 1 94.44 31 GLY B O 1
ATOM 1381 N N . SER B 1 32 ? 10.266 -9 -15.812 1 95.25 32 SER B N 1
ATOM 1382 C CA . SER B 1 32 ? 8.875 -8.586 -15.688 1 95.25 32 SER B CA 1
ATOM 1383 C C . SER B 1 32 ? 7.977 -9.781 -15.352 1 95.25 32 SER B C 1
ATOM 1385 O O . SER B 1 32 ? 8.273 -10.914 -15.734 1 95.25 32 SER B O 1
ATOM 1387 N N . LEU B 1 33 ? 6.961 -9.484 -14.547 1 96.94 33 LEU B N 1
ATOM 1388 C CA . LEU B 1 33 ? 5.965 -10.516 -14.273 1 96.94 33 LEU B CA 1
ATOM 1389 C C . LEU B 1 33 ? 5.312 -11 -15.562 1 96.94 33 LEU B C 1
ATOM 1391 O O . LEU B 1 33 ? 4.887 -10.188 -16.391 1 96.94 33 LEU B O 1
ATOM 1395 N N . ALA B 1 34 ? 5.293 -12.25 -15.797 1 97.56 34 ALA B N 1
ATOM 1396 C CA . ALA B 1 34 ? 4.797 -12.805 -17.047 1 97.56 34 ALA B CA 1
ATOM 1397 C C . ALA B 1 34 ? 3.461 -13.516 -16.844 1 97.56 34 ALA B C 1
ATOM 1399 O O . ALA B 1 34 ? 2.611 -13.523 -17.734 1 97.56 34 ALA B O 1
ATOM 1400 N N . GLU B 1 35 ? 3.342 -14.156 -15.727 1 97.88 35 GLU B N 1
ATOM 1401 C CA . GLU B 1 35 ? 2.141 -14.945 -15.461 1 97.88 35 GLU B CA 1
ATOM 1402 C C . GLU B 1 35 ? 1.812 -14.969 -13.969 1 97.88 35 GLU B C 1
ATOM 1404 O O . GLU B 1 35 ? 2.715 -14.945 -13.133 1 97.88 35 GLU B O 1
ATOM 1409 N N . LEU B 1 36 ? 0.569 -15.023 -13.633 1 98.06 36 LEU B N 1
ATOM 1410 C CA . LEU B 1 36 ? 0.023 -15.281 -12.297 1 98.06 36 LEU B CA 1
ATOM 1411 C C . LEU B 1 36 ? -1.031 -16.375 -12.344 1 98.06 36 LEU B C 1
ATOM 1413 O O . LEU B 1 36 ? -1.982 -16.297 -13.133 1 98.06 36 LEU B O 1
ATOM 1417 N N . THR B 1 37 ? -0.839 -17.375 -11.594 1 98.38 37 THR B N 1
ATOM 1418 C CA . THR B 1 37 ? -1.859 -18.406 -11.445 1 98.38 37 THR B CA 1
ATOM 1419 C C . THR B 1 37 ? -2.459 -18.375 -10.047 1 98.38 37 THR B C 1
ATOM 1421 O O . THR B 1 37 ? -1.731 -18.453 -9.055 1 98.38 37 THR B O 1
ATOM 1424 N N . ILE B 1 38 ? -3.721 -18.281 -9.953 1 98.62 38 ILE B N 1
ATOM 1425 C CA . ILE B 1 38 ? -4.418 -18.219 -8.672 1 98.62 38 ILE B CA 1
ATOM 1426 C C . ILE B 1 38 ? -5.422 -19.359 -8.578 1 98.62 38 ILE B C 1
ATOM 1428 O O . ILE B 1 38 ? -6.23 -19.562 -9.484 1 98.62 38 ILE B O 1
ATOM 1432 N N . SER B 1 39 ? -5.355 -20.172 -7.625 1 98.56 39 SER B N 1
ATOM 1433 C CA . SER B 1 39 ? -6.387 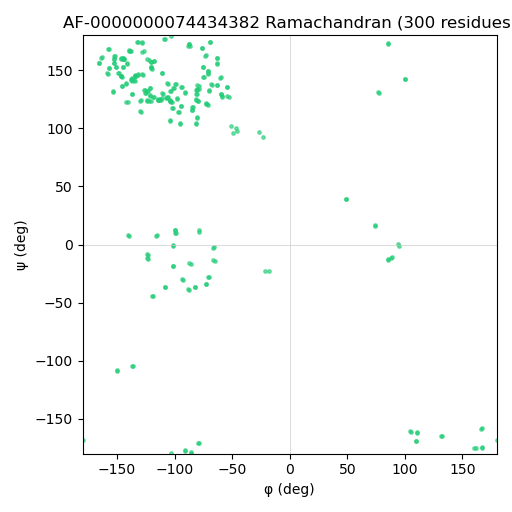-21.156 -7.293 1 98.56 39 SER B CA 1
ATOM 1434 C C . SER B 1 39 ? -7.285 -20.641 -6.168 1 98.56 39 SER B C 1
ATOM 1436 O O . SER B 1 39 ? -6.801 -20.25 -5.109 1 98.56 39 SER B O 1
ATOM 1438 N N . SER B 1 40 ? -8.539 -20.656 -6.473 1 98.44 40 SER B N 1
ATOM 1439 C CA . SER B 1 40 ? -9.438 -20.094 -5.477 1 98.44 40 SER B CA 1
ATOM 1440 C C . SER B 1 40 ? -10.828 -20.719 -5.559 1 98.44 40 SER B C 1
ATOM 1442 O O . SER B 1 40 ? -11.164 -21.359 -6.555 1 98.44 40 SER B O 1
ATOM 1444 N N . GLY B 1 41 ? -11.617 -20.656 -4.555 1 97.38 41 GLY B N 1
ATOM 1445 C CA . GLY B 1 41 ? -13.047 -20.875 -4.379 1 97.38 41 GLY B CA 1
ATOM 1446 C C . GLY B 1 41 ? -13.711 -19.812 -3.516 1 97.38 41 GLY B C 1
ATOM 1447 O O . GLY B 1 41 ? -13.852 -18.656 -3.936 1 97.38 41 GLY B O 1
ATOM 1448 N N . ASP B 1 42 ? -13.992 -20.312 -2.225 1 96.75 42 ASP B N 1
ATOM 1449 C CA . ASP B 1 42 ? -14.453 -19.328 -1.251 1 96.75 42 ASP B CA 1
ATOM 1450 C C . ASP B 1 42 ? -13.305 -18.406 -0.81 1 96.75 42 ASP B C 1
ATOM 1452 O O . ASP B 1 42 ? -13.523 -17.219 -0.538 1 96.75 42 ASP B O 1
ATOM 1456 N N . VAL B 1 43 ? -12.133 -19.031 -0.762 1 98.06 43 VAL B N 1
ATOM 1457 C CA . VAL B 1 43 ? -10.914 -18.328 -0.363 1 98.06 43 VAL B CA 1
ATOM 1458 C C . VAL B 1 43 ? -9.828 -18.547 -1.41 1 98.06 43 VAL B C 1
ATOM 1460 O O . VAL B 1 43 ? -10.031 -19.281 -2.385 1 98.06 43 VAL B O 1
ATOM 1463 N N . VAL B 1 44 ? -8.742 -17.891 -1.272 1 98.44 44 VAL B N 1
ATOM 1464 C CA . VAL B 1 44 ? -7.586 -18.125 -2.135 1 98.44 44 VAL B CA 1
ATOM 1465 C C . VAL B 1 44 ? -6.77 -19.297 -1.609 1 98.44 44 VAL B C 1
ATOM 1467 O O . VAL B 1 44 ? -6.238 -19.25 -0.498 1 98.44 44 VAL B O 1
ATOM 1470 N N . ASN B 1 45 ? -6.676 -20.297 -2.42 1 98.44 45 ASN B N 1
ATOM 1471 C CA . ASN B 1 45 ? -6.016 -21.516 -2.002 1 98.44 45 ASN B CA 1
ATOM 1472 C C . ASN B 1 45 ? -4.516 -21.484 -2.273 1 98.44 45 ASN B C 1
ATOM 1474 O O . ASN B 1 45 ? -3.721 -21.984 -1.477 1 98.44 45 ASN B O 1
ATOM 1478 N N . SER B 1 46 ? -4.176 -20.906 -3.389 1 98.56 46 SER B N 1
ATOM 1479 C CA . SER B 1 46 ? -2.754 -20.875 -3.717 1 98.56 46 SER B CA 1
ATOM 1480 C C . SER B 1 46 ? -2.469 -19.844 -4.805 1 98.56 46 SER B C 1
ATOM 1482 O O . SER B 1 46 ? -3.379 -19.406 -5.516 1 98.56 46 SER B O 1
ATOM 1484 N N . ILE B 1 47 ? -1.214 -19.438 -4.918 1 98.56 47 ILE B N 1
ATOM 1485 C CA . ILE B 1 47 ? -0.729 -18.516 -5.938 1 98.56 47 ILE B CA 1
ATOM 1486 C C . ILE B 1 47 ? 0.604 -19.016 -6.492 1 98.56 47 ILE B C 1
ATOM 1488 O O . ILE B 1 47 ? 1.428 -19.562 -5.75 1 98.56 47 ILE B O 1
ATOM 1492 N N . ARG B 1 48 ? 0.778 -18.828 -7.727 1 98.44 48 ARG B N 1
ATOM 1493 C CA . ARG B 1 48 ? 2.025 -19.109 -8.422 1 98.44 48 ARG B CA 1
ATOM 1494 C C . ARG B 1 48 ? 2.4 -17.969 -9.359 1 98.44 48 ARG B C 1
ATOM 1496 O O . ARG B 1 48 ? 1.537 -17.406 -10.031 1 98.44 48 ARG B O 1
ATOM 1503 N N . PHE B 1 49 ? 3.674 -17.656 -9.438 1 98.25 49 PHE B N 1
ATOM 1504 C CA . PHE B 1 49 ? 4.168 -16.547 -10.25 1 98.25 49 PHE B CA 1
ATOM 1505 C C . PHE B 1 49 ? 5.152 -17.047 -11.305 1 98.25 49 PHE B C 1
ATOM 1507 O O . PHE B 1 49 ? 5.875 -18.016 -11.07 1 98.25 49 PHE B O 1
ATOM 1514 N N . ALA B 1 50 ? 5.211 -16.375 -12.336 1 98.31 50 ALA B N 1
ATOM 1515 C CA . ALA B 1 50 ? 6.289 -16.531 -13.305 1 98.31 50 ALA B CA 1
ATOM 1516 C C . ALA B 1 50 ? 6.781 -15.18 -13.812 1 98.31 50 ALA B C 1
ATOM 1518 O O . ALA B 1 50 ? 5.984 -14.258 -14.008 1 98.31 50 ALA B O 1
ATOM 1519 N N . TYR B 1 51 ? 8.047 -15.062 -14.008 1 97.56 51 TYR B N 1
ATOM 1520 C CA . TYR B 1 51 ? 8.602 -13.852 -14.609 1 97.56 51 TYR B CA 1
ATOM 1521 C C . TYR B 1 51 ? 9.414 -14.188 -15.852 1 97.56 51 TYR B C 1
ATOM 1523 O O . TYR B 1 51 ? 9.789 -15.344 -16.062 1 97.56 51 TYR B O 1
ATOM 1531 N N . LYS B 1 52 ? 9.578 -13.203 -16.656 1 96.62 52 LYS B N 1
ATOM 1532 C CA . LYS B 1 52 ? 10.539 -13.203 -17.75 1 96.62 52 LYS B CA 1
ATOM 1533 C C . LYS B 1 52 ? 11.734 -12.312 -17.438 1 96.62 52 LYS B C 1
ATOM 1535 O O . LYS B 1 52 ? 11.562 -11.156 -17.031 1 96.62 52 LYS B O 1
ATOM 1540 N N . ASP B 1 53 ? 12.914 -12.852 -17.547 1 94 53 ASP B N 1
ATOM 1541 C CA . ASP B 1 53 ? 14.078 -12.031 -17.219 1 94 53 ASP B CA 1
ATOM 1542 C C . ASP B 1 53 ? 14.531 -11.211 -18.422 1 94 53 ASP B C 1
ATOM 1544 O O . ASP B 1 53 ? 13.852 -11.188 -19.453 1 94 53 ASP B O 1
ATOM 1548 N N . GLN B 1 54 ? 15.586 -10.453 -18.234 1 91.12 54 GLN B N 1
ATOM 1549 C CA . GLN B 1 54 ? 16.031 -9.516 -19.266 1 91.12 54 GLN B CA 1
ATOM 1550 C C . GLN B 1 54 ? 16.5 -10.25 -20.516 1 91.12 54 GLN B C 1
ATOM 1552 O O . GLN B 1 54 ? 16.641 -9.648 -21.578 1 91.12 54 GLN B O 1
ATOM 1557 N N . TYR B 1 55 ? 16.703 -11.539 -20.375 1 93.12 55 TYR B N 1
ATOM 1558 C CA . TYR B 1 55 ? 17.188 -12.32 -21.516 1 93.12 55 TYR B CA 1
ATOM 1559 C C . TYR B 1 55 ? 16.047 -13.094 -22.156 1 93.12 55 TYR B C 1
ATOM 1561 O O . TYR B 1 55 ? 16.25 -13.797 -23.156 1 93.12 55 TYR B O 1
ATOM 1569 N N . GLY B 1 56 ? 14.867 -12.984 -21.656 1 90.19 56 GLY B N 1
ATOM 1570 C CA . GLY B 1 56 ? 13.703 -13.633 -22.25 1 90.19 56 GLY B CA 1
ATOM 1571 C C . GLY B 1 56 ? 13.398 -14.984 -21.625 1 90.19 56 GLY B C 1
ATOM 1572 O O . GLY B 1 56 ? 12.438 -15.648 -22.016 1 90.19 56 GLY B O 1
ATOM 1573 N N . PHE B 1 57 ? 14.188 -15.398 -20.656 1 94.12 57 PHE B N 1
ATOM 1574 C CA . PHE B 1 57 ? 13.945 -16.672 -19.984 1 94.12 57 PHE B CA 1
ATOM 1575 C C . PHE B 1 57 ? 12.852 -16.516 -18.922 1 94.12 57 PHE B C 1
ATOM 1577 O O . PHE B 1 57 ? 12.805 -15.516 -18.219 1 94.12 57 PHE B O 1
ATOM 1584 N N . THR B 1 58 ? 12.016 -17.516 -18.938 1 95.25 58 THR B N 1
ATOM 1585 C CA . THR B 1 58 ? 10.906 -17.5 -18 1 95.25 58 THR B CA 1
ATOM 1586 C C . THR B 1 58 ? 11.203 -18.422 -16.812 1 95.25 58 THR B C 1
ATOM 1588 O O . THR B 1 58 ? 11.742 -19.516 -16.984 1 95.25 58 THR B O 1
ATOM 1591 N N . LEU B 1 59 ? 10.945 -17.969 -15.609 1 96.81 59 LEU B N 1
ATOM 1592 C CA . LEU B 1 59 ? 11.016 -18.781 -14.406 1 96.81 59 LEU B CA 1
ATOM 1593 C C . LEU B 1 59 ? 9.68 -18.797 -13.68 1 96.81 59 LEU B C 1
ATOM 1595 O O . LEU B 1 59 ? 9.094 -17.75 -13.422 1 96.81 59 LEU B O 1
ATOM 1599 N N . THR B 1 60 ? 9.227 -20.031 -13.398 1 97.31 60 THR B N 1
ATOM 1600 C CA . THR B 1 60 ? 7.984 -20.234 -12.664 1 97.31 60 THR B CA 1
ATOM 1601 C C . THR B 1 60 ? 8.273 -20.625 -11.219 1 97.31 60 THR B C 1
ATOM 1603 O O . THR B 1 60 ? 9.117 -21.5 -10.961 1 97.31 60 THR B O 1
ATOM 1606 N N . SER B 1 61 ? 7.602 -19.969 -10.336 1 96.81 61 SER B N 1
ATOM 1607 C CA . SER B 1 61 ? 7.785 -20.281 -8.922 1 96.81 61 SER B CA 1
ATOM 1608 C C . SER B 1 61 ? 7.082 -21.562 -8.531 1 96.81 61 SER B C 1
ATOM 1610 O O . SER B 1 61 ? 6.309 -22.125 -9.32 1 96.81 61 SER B O 1
ATOM 1612 N N . GLN B 1 62 ? 7.391 -22 -7.336 1 93.06 62 GLN B N 1
ATOM 1613 C CA . GLN B 1 62 ? 6.516 -23 -6.723 1 93.06 62 GLN B CA 1
ATOM 1614 C C . GLN B 1 62 ? 5.117 -22.422 -6.488 1 93.06 62 GLN B C 1
ATOM 1616 O O . GLN B 1 62 ? 4.91 -21.219 -6.574 1 93.06 62 GLN B O 1
ATOM 1621 N N . HIS B 1 63 ? 4.105 -23.281 -6.312 1 93.81 63 HIS B N 1
ATOM 1622 C CA . HIS B 1 63 ? 2.809 -22.781 -5.879 1 93.81 63 HIS B CA 1
ATOM 1623 C C . HIS B 1 63 ? 2.779 -22.562 -4.367 1 93.81 63 HIS B C 1
ATOM 1625 O O . HIS B 1 63 ? 3.137 -23.453 -3.602 1 93.81 63 HIS B O 1
ATOM 1631 N N . PHE B 1 64 ? 2.467 -21.484 -3.986 1 97.94 64 PHE B N 1
ATOM 1632 C CA . PHE B 1 64 ? 2.402 -21.109 -2.58 1 97.94 64 PHE B CA 1
ATOM 1633 C C . PHE B 1 64 ? 0.985 -21.266 -2.041 1 97.94 64 PHE B C 1
ATOM 1635 O O . PHE B 1 64 ? 0.133 -20.406 -2.266 1 97.94 64 PHE B O 1
ATOM 1642 N N . GLY B 1 65 ? 0.777 -22.281 -1.31 1 97.88 65 GLY B N 1
ATOM 1643 C CA . GLY B 1 65 ? -0.538 -22.562 -0.756 1 97.88 65 GLY B CA 1
ATOM 1644 C C . GLY B 1 65 ? -0.971 -24 -0.952 1 97.88 65 GLY B C 1
ATOM 1645 O O . GLY B 1 65 ? -0.138 -24.891 -1.181 1 97.88 65 GLY B O 1
ATOM 1646 N N . GLY B 1 66 ? -2.25 -24.297 -0.771 1 96.81 66 GLY B N 1
ATOM 1647 C CA . GLY B 1 66 ? -2.783 -25.641 -0.84 1 96.81 66 GLY B CA 1
ATOM 1648 C C . GLY B 1 66 ? -3.264 -26.031 -2.229 1 96.81 66 GLY B C 1
ATOM 1649 O O . GLY B 1 66 ? -3.137 -25.25 -3.172 1 96.81 66 GLY B O 1
ATOM 1650 N N . ASP B 1 67 ? -3.803 -27.203 -2.391 1 95.81 67 ASP B N 1
ATOM 1651 C CA . ASP B 1 67 ? -4.156 -27.766 -3.691 1 95.81 67 ASP B CA 1
ATOM 1652 C C . ASP B 1 67 ? -5.641 -27.578 -3.986 1 95.81 67 ASP B C 1
ATOM 1654 O O . ASP B 1 67 ? -6.152 -28.109 -4.977 1 95.81 67 ASP B O 1
ATOM 1658 N N . GLY B 1 68 ? -6.297 -26.828 -3.215 1 95.88 68 GLY B N 1
ATOM 1659 C CA . GLY B 1 68 ? -7.727 -26.656 -3.416 1 95.88 68 GLY B CA 1
ATOM 1660 C C . GLY B 1 68 ? -8.062 -25.531 -4.379 1 95.88 68 GLY B C 1
ATOM 1661 O O . GLY B 1 68 ? -7.172 -24.844 -4.867 1 95.88 68 GLY B O 1
ATOM 1662 N N . GLY B 1 69 ? -9.344 -25.469 -4.734 1 96.75 69 GLY B N 1
ATOM 1663 C CA . GLY B 1 69 ? -9.867 -24.391 -5.551 1 96.75 69 GLY B CA 1
ATOM 1664 C C . GLY B 1 69 ? -9.703 -24.641 -7.039 1 96.75 69 GLY B C 1
ATOM 1665 O O . GLY B 1 69 ? -9.07 -25.625 -7.445 1 96.75 69 GLY B O 1
ATOM 1666 N N . SER B 1 70 ? -10.289 -23.766 -7.816 1 98 70 SER B N 1
ATOM 1667 C CA . SER B 1 70 ? -10.141 -23.766 -9.266 1 98 70 SER B CA 1
ATOM 1668 C C . SER B 1 70 ? -9.008 -22.828 -9.695 1 98 70 SER B C 1
ATOM 1670 O O . SER B 1 70 ? -8.93 -21.688 -9.234 1 98 70 SER B O 1
ATOM 1672 N N . SER B 1 71 ? -8.227 -23.328 -10.594 1 97.81 71 SER B N 1
ATOM 1673 C CA . SER B 1 71 ? -7.035 -22.609 -11.016 1 97.81 71 SER B CA 1
ATOM 1674 C C . SER B 1 71 ? -7.332 -21.703 -12.203 1 97.81 71 SER B C 1
ATOM 1676 O O . SER B 1 71 ? -8.023 -22.094 -13.141 1 97.81 71 SER B O 1
ATOM 1678 N N . ASN B 1 72 ? -6.914 -20.453 -12.109 1 98.12 72 ASN B N 1
ATOM 1679 C CA . ASN B 1 72 ? -6.949 -19.469 -13.18 1 98.12 72 ASN B CA 1
ATOM 1680 C C . ASN B 1 72 ? -5.574 -18.859 -13.43 1 98.12 72 ASN B C 1
ATOM 1682 O O . ASN B 1 72 ? -4.867 -18.5 -12.484 1 98.12 72 ASN B O 1
ATOM 1686 N N . THR B 1 73 ? -5.238 -18.812 -14.68 1 98.25 73 THR B N 1
ATOM 1687 C CA . THR B 1 73 ? -3.934 -18.25 -15.031 1 98.25 73 THR B CA 1
ATOM 1688 C C . THR B 1 73 ? -4.09 -16.953 -15.812 1 98.25 73 THR B C 1
ATOM 1690 O O . THR B 1 73 ? -4.812 -16.906 -16.812 1 98.25 73 THR B O 1
ATOM 1693 N N . ILE B 1 74 ? -3.49 -15.898 -15.344 1 98.12 74 ILE B N 1
ATOM 1694 C CA . ILE B 1 74 ? -3.361 -14.633 -16.047 1 98.12 74 ILE B CA 1
ATOM 1695 C C . ILE B 1 74 ? -2.025 -14.586 -16.781 1 98.12 74 ILE B C 1
ATOM 1697 O O . ILE B 1 74 ? -0.964 -14.703 -16.172 1 98.12 74 ILE B O 1
ATOM 1701 N N . THR B 1 75 ? -2.023 -14.461 -18.031 1 97.88 75 THR B N 1
ATOM 1702 C CA . THR B 1 75 ? -0.819 -14.258 -18.828 1 97.88 75 THR B CA 1
ATOM 1703 C C . THR B 1 75 ? -0.702 -12.805 -19.281 1 97.88 75 THR B C 1
ATOM 1705 O O . THR B 1 75 ? -1.622 -12.258 -19.891 1 97.88 75 THR B O 1
ATOM 1708 N N . PHE B 1 76 ? 0.377 -12.227 -18.938 1 97 76 PHE B N 1
ATOM 1709 C CA . PHE B 1 76 ? 0.593 -10.828 -19.297 1 97 76 PHE B CA 1
ATOM 1710 C C . PHE B 1 76 ? 1.064 -10.695 -20.734 1 97 76 PHE B C 1
ATOM 1712 O O . PHE B 1 76 ? 1.977 -11.406 -21.172 1 97 76 PHE B O 1
ATOM 1719 N N . ALA B 1 77 ? 0.47 -9.82 -21.438 1 95.5 77 ALA B N 1
ATOM 1720 C CA . ALA B 1 77 ? 0.922 -9.5 -22.797 1 95.5 77 ALA B CA 1
ATOM 1721 C C . ALA B 1 77 ? 2.213 -8.688 -22.766 1 95.5 77 ALA B C 1
ATOM 1723 O O . ALA B 1 77 ? 2.617 -8.195 -21.719 1 95.5 77 ALA B O 1
ATOM 1724 N N . ASP B 1 78 ? 2.893 -8.664 -23.906 1 91.81 78 ASP B N 1
ATOM 1725 C CA . ASP B 1 78 ? 4.059 -7.793 -24 1 91.81 78 ASP B CA 1
ATOM 1726 C C . ASP B 1 78 ? 3.703 -6.359 -23.609 1 91.81 78 ASP B C 1
ATOM 1728 O O . ASP B 1 78 ? 2.707 -5.812 -24.094 1 91.81 78 ASP B O 1
ATOM 1732 N N . GLY B 1 79 ? 4.402 -5.777 -22.719 1 93.69 79 GLY B N 1
ATOM 1733 C CA . GLY B 1 79 ? 4.176 -4.402 -22.312 1 93.69 79 GLY B CA 1
ATOM 1734 C C . GLY B 1 79 ? 3.172 -4.277 -21.188 1 93.69 79 GLY B C 1
ATOM 1735 O O . GLY B 1 79 ? 2.969 -3.186 -20.641 1 93.69 79 GLY B O 1
ATOM 1736 N N . GLU B 1 80 ? 2.475 -5.395 -20.891 1 96.56 80 GLU B N 1
ATOM 1737 C CA . GLU B 1 80 ? 1.531 -5.375 -19.781 1 96.56 80 GLU B CA 1
ATOM 1738 C C . GLU B 1 80 ? 2.252 -5.543 -18.453 1 96.56 80 GLU B C 1
ATOM 1740 O O . GLU B 1 80 ? 3.158 -6.367 -18.328 1 96.56 80 GLU B O 1
ATOM 1745 N N . PHE B 1 81 ? 1.88 -4.703 -17.516 1 97.25 81 PHE B N 1
ATOM 1746 C CA . PHE B 1 81 ? 2.525 -4.789 -16.203 1 97.25 81 PHE B CA 1
ATOM 1747 C C . PHE B 1 81 ? 1.539 -4.465 -15.094 1 97.25 81 PHE B C 1
ATOM 1749 O O . PHE B 1 81 ? 0.532 -3.793 -15.32 1 97.25 81 PHE B O 1
ATOM 1756 N N . LEU B 1 82 ? 1.789 -5.004 -13.977 1 97.94 82 LEU B N 1
ATOM 1757 C CA . LEU B 1 82 ? 0.938 -4.855 -12.805 1 97.94 82 LEU B CA 1
ATOM 1758 C C . LEU B 1 82 ? 1.009 -3.436 -12.258 1 97.94 82 LEU B C 1
ATOM 1760 O O . LEU B 1 82 ? 2.1 -2.893 -12.07 1 97.94 82 LEU B O 1
ATOM 1764 N N . ILE B 1 83 ? -0.167 -2.766 -11.945 1 98.31 83 ILE B N 1
ATOM 1765 C CA . ILE B 1 83 ? -0.147 -1.423 -11.375 1 98.31 83 ILE B CA 1
ATOM 1766 C C . ILE B 1 83 ? -0.908 -1.413 -10.055 1 98.31 83 ILE B C 1
ATOM 1768 O O . ILE B 1 83 ? -0.882 -0.421 -9.32 1 98.31 83 ILE B O 1
ATOM 1772 N N . GLY B 1 84 ? -1.606 -2.549 -9.727 1 98.69 84 GLY B N 1
ATOM 1773 C CA . GLY B 1 84 ? -2.359 -2.557 -8.484 1 98.69 84 GLY B CA 1
ATOM 1774 C C . GLY B 1 84 ? -2.797 -3.945 -8.062 1 98.69 84 GLY B C 1
ATOM 1775 O O . GLY B 1 84 ? -2.918 -4.844 -8.898 1 98.69 84 GLY B O 1
ATOM 1776 N N . ILE B 1 85 ? -3.027 -4.094 -6.793 1 98.81 85 ILE B N 1
ATOM 1777 C CA . ILE B 1 85 ? -3.607 -5.293 -6.191 1 98.81 85 ILE B CA 1
ATOM 1778 C C . ILE B 1 85 ? -4.691 -4.895 -5.195 1 98.81 85 ILE B C 1
ATOM 1780 O O . ILE B 1 85 ? -4.613 -3.834 -4.57 1 98.81 85 ILE B O 1
ATOM 1784 N N . SER B 1 86 ? -5.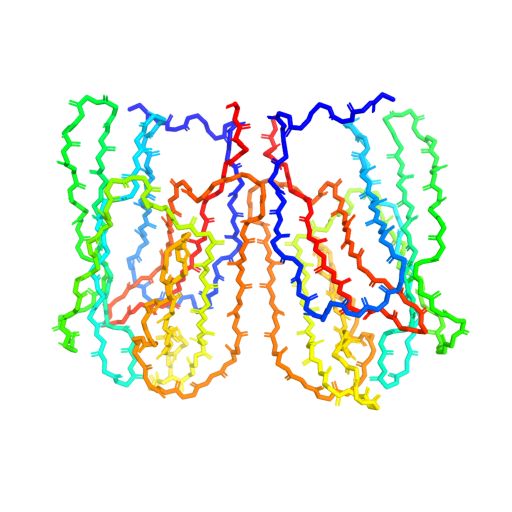711 -5.66 -5.105 1 98.56 86 SER B N 1
ATOM 1785 C CA . SER B 1 86 ? -6.754 -5.496 -4.102 1 98.56 86 SER B CA 1
ATOM 1786 C C . SER B 1 86 ? -7.301 -6.848 -3.652 1 98.56 86 SER B C 1
ATOM 1788 O O . SER B 1 86 ? -7.105 -7.859 -4.328 1 98.56 86 SER B O 1
ATOM 1790 N N . GLY B 1 87 ? -7.895 -6.82 -2.52 1 98.69 87 GLY B N 1
ATOM 1791 C CA . GLY B 1 87 ? -8.453 -8.062 -1.993 1 98.69 87 GLY B CA 1
ATOM 1792 C C . GLY B 1 87 ? -9.125 -7.887 -0.646 1 98.69 87 GLY B C 1
ATOM 1793 O O . GLY B 1 87 ? -9.477 -6.77 -0.261 1 98.69 87 GLY B O 1
ATOM 1794 N N . ARG B 1 88 ? -9.398 -9.047 -0.07 1 98.75 88 ARG B N 1
ATOM 1795 C CA . ARG B 1 88 ? -10.023 -9.086 1.245 1 98.75 88 ARG B CA 1
ATOM 1796 C C . ARG B 1 88 ? -9.336 -10.094 2.152 1 98.75 88 ARG B C 1
ATOM 1798 O O . ARG B 1 88 ? -8.812 -11.102 1.679 1 98.75 88 ARG B O 1
ATOM 1805 N N . VAL B 1 89 ? -9.297 -9.781 3.373 1 98.75 89 VAL B N 1
ATOM 1806 C CA . VAL B 1 89 ? -8.82 -10.672 4.426 1 98.75 89 VAL B CA 1
ATOM 1807 C C . VAL B 1 89 ? -9.992 -11.094 5.312 1 98.75 89 VAL B C 1
ATOM 1809 O O . VAL B 1 89 ? -10.758 -10.242 5.785 1 98.75 89 VAL B O 1
ATOM 1812 N N . GLY B 1 90 ? -10.102 -12.344 5.543 1 98.31 90 GLY B N 1
ATOM 1813 C CA . GLY B 1 90 ? -11.211 -12.828 6.348 1 98.31 90 GLY B CA 1
ATOM 1814 C C . GLY B 1 90 ? -10.812 -13.93 7.312 1 98.31 90 GLY B C 1
ATOM 1815 O O . GLY B 1 90 ? -9.695 -14.453 7.242 1 98.31 90 GLY B O 1
ATOM 1816 N N . PHE B 1 91 ? -11.711 -14.203 8.234 1 97.06 91 PHE B N 1
ATOM 1817 C CA . PHE B 1 91 ? -11.539 -15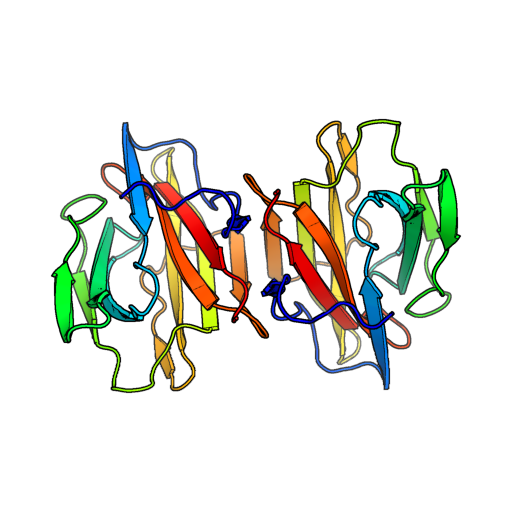.234 9.242 1 97.06 91 PHE B CA 1
ATOM 1818 C C . PHE B 1 91 ? -12.375 -16.469 8.906 1 97.06 91 PHE B C 1
ATOM 1820 O O . PHE B 1 91 ? -13.602 -16.438 9.039 1 97.06 91 PHE B O 1
ATOM 1827 N N . ILE B 1 92 ? -11.625 -17.484 8.477 1 91.75 92 ILE B N 1
ATOM 1828 C CA . ILE B 1 92 ? -12.281 -18.719 8.047 1 91.75 92 ILE B CA 1
ATOM 1829 C C . ILE B 1 92 ? -11.703 -19.891 8.82 1 91.75 92 ILE B C 1
ATOM 1831 O O . ILE B 1 92 ? -10.492 -20.109 8.828 1 91.75 92 ILE B O 1
ATOM 1835 N N . ASN B 1 93 ? -12.594 -20.719 9.383 1 90.25 93 ASN B N 1
ATOM 1836 C CA . ASN B 1 93 ? -12.172 -21.922 10.102 1 90.25 93 ASN B CA 1
ATOM 1837 C C . ASN B 1 93 ? -11.062 -21.609 11.102 1 90.25 93 ASN B C 1
ATOM 1839 O O . ASN B 1 93 ? -10.023 -22.281 11.109 1 90.25 93 ASN B O 1
ATOM 1843 N N . ASN B 1 94 ? -11.172 -20.484 11.758 1 93.38 94 ASN B N 1
ATOM 1844 C CA . ASN B 1 94 ? -10.266 -20.062 12.828 1 93.38 94 ASN B CA 1
ATOM 1845 C C . ASN B 1 94 ? -8.914 -19.609 12.273 1 93.38 94 ASN B C 1
ATOM 1847 O O . ASN B 1 94 ? -7.91 -19.641 12.984 1 93.38 94 ASN B O 1
ATOM 1851 N N . LEU B 1 95 ? -8.922 -19.359 10.977 1 95.44 95 LEU B N 1
ATOM 1852 C CA . LEU B 1 95 ? -7.719 -18.859 10.328 1 95.44 95 LEU B CA 1
ATOM 1853 C C . LEU B 1 95 ? -7.98 -17.516 9.664 1 95.44 95 LEU B C 1
ATOM 1855 O O . LEU B 1 95 ? -9.039 -17.312 9.07 1 95.44 95 LEU B O 1
ATOM 1859 N N . THR B 1 96 ? -7.113 -16.609 9.844 1 98.12 96 THR B N 1
ATOM 1860 C CA . THR B 1 96 ? -7.137 -15.383 9.055 1 98.12 96 THR B CA 1
ATOM 1861 C C . THR B 1 96 ? -6.406 -15.578 7.73 1 98.12 96 THR B C 1
ATOM 1863 O O . THR B 1 96 ? -5.207 -15.859 7.711 1 98.12 96 THR B O 1
ATOM 1866 N N . VAL B 1 97 ? -7.145 -15.477 6.641 1 98.56 97 VAL B N 1
ATOM 1867 C CA . VAL B 1 97 ? -6.566 -15.797 5.34 1 98.56 97 VAL B CA 1
ATOM 1868 C C . VAL B 1 97 ? -7.02 -14.773 4.301 1 98.56 97 VAL B C 1
ATOM 1870 O O . VAL B 1 97 ? -7.898 -13.953 4.574 1 98.56 97 VAL B O 1
ATOM 1873 N N . ILE B 1 98 ? -6.367 -14.789 3.174 1 98.75 98 ILE B N 1
ATOM 1874 C CA . ILE B 1 98 ? -6.816 -14 2.035 1 98.75 98 ILE B CA 1
ATOM 1875 C C . ILE B 1 98 ? -8.07 -14.625 1.435 1 98.75 98 ILE B C 1
ATOM 1877 O O . ILE B 1 98 ? -8.055 -15.773 0.999 1 98.75 98 ILE B O 1
ATOM 1881 N N . THR B 1 99 ? -9.172 -13.859 1.389 1 98.75 99 THR B N 1
ATOM 1882 C CA . THR B 1 99 ? -10.43 -14.445 0.941 1 98.75 99 THR B CA 1
ATOM 1883 C C . THR B 1 99 ? -10.727 -14.055 -0.505 1 98.75 99 THR B C 1
ATOM 1885 O O . THR B 1 99 ? -11.555 -14.68 -1.168 1 98.75 99 THR B O 1
ATOM 1888 N N . SER B 1 100 ? -10.055 -13.031 -0.916 1 98.44 100 SER B N 1
ATOM 1889 C CA . SER B 1 100 ? -10.195 -12.641 -2.314 1 98.44 100 SER B CA 1
ATOM 1890 C C . SER B 1 100 ? -8.984 -11.844 -2.789 1 98.44 100 SER B C 1
ATOM 1892 O O . SER B 1 100 ? -8.32 -11.18 -1.992 1 98.44 100 SER B O 1
ATOM 1894 N N . LEU B 1 101 ? -8.703 -11.922 -4.098 1 98.56 101 LEU B N 1
ATOM 1895 C CA . LEU B 1 101 ? -7.613 -11.18 -4.719 1 98.56 101 LEU B CA 1
ATOM 1896 C C . LEU B 1 101 ? -8.016 -10.695 -6.113 1 98.56 101 LEU B C 1
ATOM 1898 O O . LEU B 1 101 ? -8.648 -11.43 -6.867 1 98.56 101 LEU B O 1
ATOM 1902 N N . SER B 1 102 ? -7.664 -9.523 -6.41 1 98.56 102 SER B N 1
ATOM 1903 C CA . SER B 1 102 ? -7.754 -8.945 -7.746 1 98.56 102 SER B CA 1
ATOM 1904 C C . SER B 1 102 ? -6.449 -8.258 -8.141 1 98.56 102 SER B C 1
ATOM 1906 O O . SER B 1 102 ? -5.742 -7.719 -7.289 1 98.56 102 SER B O 1
ATOM 1908 N N . PHE B 1 103 ? -6.133 -8.312 -9.391 1 98.62 103 PHE B N 1
ATOM 1909 C CA . PHE B 1 103 ? -4.926 -7.715 -9.945 1 98.62 103 PHE B CA 1
ATOM 1910 C C . PHE B 1 103 ? -5.27 -6.73 -11.055 1 98.62 103 PHE B C 1
ATOM 1912 O O . PHE B 1 103 ? -6.074 -7.039 -11.938 1 98.62 103 PHE B O 1
ATOM 1919 N N . GLU B 1 104 ? -4.68 -5.625 -10.961 1 98.69 104 GLU B N 1
ATOM 1920 C CA . GLU B 1 104 ? -4.879 -4.594 -11.977 1 98.69 104 GLU B CA 1
ATOM 1921 C C . GLU B 1 104 ? -3.598 -4.344 -12.766 1 98.69 104 GLU B C 1
ATOM 1923 O O . GLU B 1 104 ? -2.535 -4.117 -12.18 1 98.69 104 GLU B O 1
ATOM 1928 N N . THR B 1 105 ? -3.689 -4.473 -14.07 1 98.38 105 THR B N 1
ATOM 1929 C CA . THR B 1 105 ? -2.592 -4.109 -14.961 1 98.38 105 THR B CA 1
ATOM 1930 C C . THR B 1 105 ? -2.924 -2.838 -15.734 1 98.38 105 THR B C 1
ATOM 1932 O O . THR B 1 105 ? -3.996 -2.258 -15.555 1 98.38 105 THR B O 1
ATOM 1935 N N . ASN B 1 106 ? -1.913 -2.395 -16.547 1 97.88 106 ASN B N 1
ATOM 1936 C CA . ASN B 1 106 ? -2.146 -1.245 -17.406 1 97.88 106 ASN B CA 1
ATOM 1937 C C . ASN B 1 106 ? -3.186 -1.556 -18.484 1 97.88 106 ASN B C 1
ATOM 1939 O O . ASN B 1 106 ? -3.65 -0.654 -19.188 1 97.88 106 ASN B O 1
ATOM 1943 N N . ASN B 1 107 ? -3.715 -2.822 -18.562 1 97.44 107 ASN B N 1
ATOM 1944 C CA . ASN B 1 107 ? -4.645 -3.221 -19.609 1 97.44 107 ASN B CA 1
ATOM 1945 C C . ASN B 1 107 ? -5.992 -3.645 -19.031 1 97.44 107 ASN B C 1
ATOM 1947 O O . ASN B 1 107 ? -7.043 -3.291 -19.578 1 97.44 107 ASN B O 1
ATOM 1951 N N . TYR B 1 108 ? -5.945 -4.453 -17.938 1 97.44 108 TYR B N 1
ATOM 1952 C CA . TYR B 1 108 ? -7.16 -5.105 -17.469 1 97.44 108 TYR B CA 1
ATOM 1953 C C . TYR B 1 108 ? -7.168 -5.207 -15.945 1 97.44 108 TYR B C 1
ATOM 1955 O O . TYR B 1 108 ? -6.141 -4.996 -15.297 1 97.44 108 TYR B O 1
ATOM 1963 N N . THR B 1 109 ? -8.312 -5.391 -15.438 1 97.88 109 THR B N 1
ATOM 1964 C CA . THR B 1 109 ? -8.484 -5.863 -14.062 1 97.88 109 THR B CA 1
ATOM 1965 C C . THR B 1 109 ? -8.883 -7.34 -14.047 1 97.88 109 THR B C 1
ATOM 1967 O O . THR B 1 109 ? -9.828 -7.742 -14.727 1 97.88 109 THR B O 1
ATOM 1970 N N . TYR B 1 110 ? -8.148 -8.125 -13.383 1 98.25 110 TYR B N 1
ATOM 1971 C CA . TYR B 1 110 ? -8.398 -9.562 -13.266 1 98.25 110 TYR B CA 1
ATOM 1972 C C . TYR B 1 110 ? -8.914 -9.906 -11.875 1 98.25 110 TYR B C 1
ATOM 1974 O O . TYR B 1 110 ? -8.336 -9.5 -10.867 1 98.25 110 TYR B O 1
ATOM 1982 N N . GLY B 1 111 ? -9.945 -10.836 -11.812 1 96.88 111 GLY B N 1
ATOM 1983 C CA . GLY B 1 111 ? -10.555 -11.242 -10.555 1 96.88 111 GLY B CA 1
ATOM 1984 C C . GLY B 1 111 ? -11.977 -10.742 -10.383 1 96.88 111 GLY B C 1
ATOM 1985 O O . GLY B 1 111 ? -12.641 -10.398 -11.367 1 96.88 111 GLY B O 1
ATOM 1986 N N . SER B 1 112 ? -12.352 -10.773 -9.242 1 97.88 112 SER B N 1
ATOM 1987 C CA . SER B 1 112 ? -11.781 -11.266 -7.992 1 97.88 112 SER B CA 1
ATOM 1988 C C . SER B 1 112 ? -11.688 -12.789 -7.984 1 97.88 112 SER B C 1
ATOM 1990 O O . SER B 1 112 ? -12.578 -13.469 -8.484 1 97.88 112 SER B O 1
ATOM 1992 N N . TYR B 1 113 ? -10.609 -13.336 -7.504 1 98.5 113 TYR B N 1
ATOM 1993 C CA . TYR B 1 113 ? -10.406 -14.75 -7.191 1 98.5 113 TYR B CA 1
ATOM 1994 C C . TYR B 1 113 ? -10.633 -15.016 -5.707 1 98.5 113 TYR B C 1
ATOM 1996 O O . TYR B 1 113 ? -9.82 -14.617 -4.867 1 98.5 113 TYR B O 1
ATOM 2004 N N . GLY B 1 114 ? -11.625 -15.758 -5.383 1 97.88 114 GLY B N 1
ATOM 2005 C CA . GLY B 1 114 ? -12.156 -15.883 -4.039 1 97.88 114 GLY B CA 1
ATOM 2006 C C . GLY B 1 114 ? -13.406 -15.055 -3.814 1 97.88 114 GLY B C 1
ATOM 2007 O O . GLY B 1 114 ? -13.523 -13.945 -4.332 1 97.88 114 GLY B O 1
ATOM 2008 N N . THR B 1 115 ? -14.375 -15.602 -3.029 1 94.69 115 THR B N 1
ATOM 2009 C CA . THR B 1 115 ? -15.688 -14.961 -3.004 1 94.69 115 THR B CA 1
ATOM 2010 C C . THR B 1 115 ? -16.078 -14.586 -1.577 1 94.69 115 THR B C 1
ATOM 2012 O O . THR B 1 115 ? -17.016 -13.82 -1.368 1 94.69 115 THR B O 1
ATOM 2015 N N . ASN B 1 116 ? -15.414 -15.039 -0.579 1 91.56 116 ASN B N 1
ATOM 2016 C CA . ASN B 1 116 ? -15.82 -14.781 0.798 1 91.56 116 ASN B CA 1
ATOM 2017 C C . ASN B 1 116 ? -15.594 -13.32 1.188 1 91.56 116 ASN B C 1
ATOM 2019 O O . ASN B 1 116 ? -14.656 -12.688 0.704 1 91.56 116 ASN B O 1
ATOM 2023 N N . PRO B 1 117 ? -16.469 -12.852 2.109 1 93.12 117 PRO B N 1
ATOM 2024 C CA . PRO B 1 117 ? -16.281 -11.477 2.582 1 93.12 117 PRO B CA 1
ATOM 2025 C C . PRO B 1 117 ? -15.031 -11.305 3.439 1 93.12 117 PRO B C 1
ATOM 2027 O O . PRO B 1 117 ? -14.344 -12.281 3.736 1 93.12 117 PRO B O 1
ATOM 2030 N N . GLY B 1 118 ? -14.695 -10.117 3.822 1 97.38 118 GLY B N 1
ATOM 2031 C CA . GLY B 1 118 ? -13.562 -9.742 4.66 1 97.38 118 GLY B CA 1
ATOM 2032 C C . GLY B 1 118 ? -13.289 -8.25 4.66 1 97.38 118 GLY B C 1
ATOM 2033 O O . GLY B 1 118 ? -14.109 -7.461 4.191 1 97.38 118 GLY B O 1
ATOM 2034 N N . THR B 1 119 ? -12.266 -7.93 5.289 1 98 119 THR B N 1
ATOM 2035 C CA . THR B 1 119 ? -11.805 -6.547 5.312 1 98 119 THR B CA 1
ATOM 2036 C C . THR B 1 119 ? -11.031 -6.215 4.039 1 98 119 THR B C 1
ATOM 2038 O O . THR B 1 119 ? -10.086 -6.926 3.678 1 98 119 THR B O 1
ATOM 2041 N N . ASP B 1 120 ? -11.43 -5.145 3.451 1 98.56 120 ASP B N 1
ATOM 2042 C CA . ASP B 1 120 ? -10.82 -4.754 2.182 1 98.56 120 ASP B CA 1
ATOM 2043 C C . ASP B 1 120 ? -9.391 -4.27 2.385 1 98.56 120 ASP B C 1
ATOM 2045 O O . ASP B 1 120 ? -9.062 -3.701 3.428 1 98.56 120 ASP B O 1
ATOM 2049 N N . PHE B 1 121 ? -8.586 -4.547 1.363 1 98.69 121 PHE B N 1
ATOM 2050 C CA . PHE B 1 121 ? -7.309 -3.869 1.198 1 98.69 121 PHE B CA 1
ATOM 2051 C C . PHE B 1 121 ? -7.035 -3.576 -0.272 1 98.69 121 PHE B C 1
ATOM 2053 O O . PHE B 1 121 ? -7.602 -4.227 -1.155 1 98.69 121 PHE B O 1
ATOM 2060 N N . SER B 1 122 ? -6.242 -2.594 -0.543 1 98.62 122 SER B N 1
ATOM 2061 C CA . SER B 1 122 ? -5.801 -2.252 -1.892 1 98.62 122 SER B CA 1
ATOM 2062 C C . SER B 1 122 ? -4.504 -1.452 -1.864 1 98.62 122 SER B C 1
ATOM 2064 O O . SER B 1 122 ? -4.246 -0.709 -0.914 1 98.62 122 SER B O 1
ATOM 2066 N N . PHE B 1 123 ? -3.76 -1.7 -2.871 1 98.88 123 PHE B N 1
ATOM 2067 C CA . PHE B 1 123 ? -2.576 -0.873 -3.074 1 98.88 123 PHE B CA 1
ATOM 2068 C C . PHE B 1 123 ? -2.191 -0.83 -4.547 1 98.88 123 PHE B C 1
ATOM 2070 O O . PHE B 1 123 ? -2.154 -1.865 -5.215 1 98.88 123 PHE B O 1
ATOM 2077 N N . GLY B 1 124 ? -1.98 0.304 -5 1 98.69 124 GLY B N 1
ATOM 2078 C CA . GLY B 1 124 ? -1.498 0.526 -6.355 1 98.69 124 GLY B CA 1
ATOM 2079 C C . GLY B 1 124 ? -0.257 1.396 -6.41 1 98.69 124 GLY B C 1
ATOM 2080 O O . GLY B 1 124 ? 0.103 2.037 -5.422 1 98.69 124 GLY B O 1
ATOM 2081 N N . VAL B 1 125 ? 0.359 1.372 -7.59 1 98.19 125 VAL B N 1
ATOM 2082 C CA . VAL B 1 125 ? 1.555 2.178 -7.812 1 98.19 125 VAL B CA 1
ATOM 2083 C C . VAL B 1 125 ? 1.351 3.086 -9.023 1 98.19 125 VAL B C 1
ATOM 2085 O O . VAL B 1 125 ? 1.026 2.613 -10.109 1 98.19 125 VAL B O 1
ATOM 2088 N N . THR B 1 126 ? 1.516 4.43 -8.812 1 96.69 126 THR B N 1
ATOM 2089 C CA . THR B 1 126 ? 1.45 5.371 -9.93 1 96.69 126 THR B CA 1
ATOM 2090 C C . THR B 1 126 ? 2.844 5.633 -10.492 1 96.69 126 THR B C 1
ATOM 2092 O O . THR B 1 126 ? 2.986 5.973 -11.672 1 96.69 126 THR B O 1
ATOM 2095 N N . ASN B 1 127 ? 3.852 5.578 -9.688 1 95.31 127 ASN B N 1
ATOM 2096 C CA . ASN B 1 127 ? 5.262 5.648 -10.055 1 95.31 127 ASN B CA 1
ATOM 2097 C C . ASN B 1 127 ? 6.09 4.617 -9.297 1 95.31 127 ASN B C 1
ATOM 2099 O O . ASN B 1 127 ? 6.035 4.551 -8.07 1 95.31 127 ASN B O 1
ATOM 2103 N N . GLY B 1 128 ? 6.879 3.865 -9.984 1 95.44 128 GLY B N 1
ATOM 2104 C CA . GLY B 1 128 ? 7.535 2.678 -9.461 1 95.44 128 GLY B CA 1
ATOM 2105 C C . GLY B 1 128 ? 6.988 1.388 -10.047 1 95.44 128 GLY B C 1
ATOM 2106 O O . GLY B 1 128 ? 6.289 1.405 -11.062 1 95.44 128 GLY B O 1
ATOM 2107 N N . LYS B 1 129 ? 7.359 0.274 -9.477 1 95.56 129 LYS B N 1
ATOM 2108 C CA . LYS B 1 129 ? 6.867 -0.99 -10.016 1 95.56 129 LYS B CA 1
ATOM 2109 C C . LYS B 1 129 ? 6.766 -2.053 -8.93 1 95.56 129 LYS B C 1
ATOM 2111 O O . LYS B 1 129 ? 7.465 -1.979 -7.914 1 95.56 129 LYS B O 1
ATOM 2116 N N . PHE B 1 130 ? 5.863 -2.967 -9.148 1 97.12 130 PHE B N 1
ATOM 2117 C CA . PHE B 1 130 ? 5.84 -4.203 -8.375 1 97.12 130 PHE B CA 1
ATOM 2118 C C . PHE B 1 130 ? 7.004 -5.109 -8.758 1 97.12 130 PHE B C 1
ATOM 2120 O O . PHE B 1 130 ? 7.105 -5.539 -9.914 1 97.12 130 PHE B O 1
ATOM 2127 N N . SER B 1 131 ? 7.863 -5.434 -7.797 1 96.44 131 SER B N 1
ATOM 2128 C CA . SER B 1 131 ? 9.055 -6.223 -8.102 1 96.44 131 SER B CA 1
ATOM 2129 C C . SER B 1 131 ? 9.008 -7.582 -7.414 1 96.44 131 SER B C 1
ATOM 2131 O O . SER B 1 131 ? 10.008 -8.305 -7.379 1 96.44 131 SER B O 1
ATOM 2133 N N . GLY B 1 132 ? 7.879 -7.906 -6.805 1 97.38 132 GLY B N 1
ATOM 2134 C CA . GLY B 1 132 ? 7.734 -9.219 -6.188 1 97.38 132 GLY B CA 1
ATOM 2135 C C . GLY B 1 132 ? 6.625 -9.273 -5.156 1 97.38 132 GLY B C 1
ATOM 2136 O O . GLY B 1 132 ? 5.855 -8.32 -5.016 1 97.38 132 GLY B O 1
ATOM 2137 N N . PHE B 1 133 ? 6.547 -10.383 -4.535 1 98.38 133 PHE B N 1
ATOM 2138 C CA . PHE B 1 133 ? 5.566 -10.688 -3.498 1 98.38 133 PHE B CA 1
ATOM 2139 C C . PHE B 1 133 ? 6.16 -11.617 -2.449 1 98.38 133 PHE B C 1
ATOM 2141 O O . PHE B 1 133 ? 7.18 -12.266 -2.691 1 98.38 133 PHE B O 1
ATOM 2148 N N . TYR B 1 134 ? 5.52 -11.602 -1.334 1 98.38 134 TYR B N 1
ATOM 2149 C CA . TYR B 1 134 ? 5.918 -12.531 -0.282 1 98.38 134 TYR B CA 1
ATOM 2150 C C . TYR B 1 134 ? 4.77 -12.766 0.696 1 98.38 134 TYR B C 1
ATOM 2152 O O . TYR B 1 134 ? 3.732 -12.109 0.616 1 98.38 134 TYR B O 1
ATOM 2160 N N . GLY B 1 135 ? 4.91 -13.766 1.554 1 98.38 135 GLY B N 1
ATOM 2161 C CA . GLY B 1 135 ? 3.834 -14.023 2.496 1 98.38 135 GLY B CA 1
ATOM 2162 C C . GLY B 1 135 ? 3.953 -15.367 3.188 1 98.38 135 GLY B C 1
ATOM 2163 O O . GLY B 1 135 ? 5.062 -15.859 3.412 1 98.38 135 GLY B O 1
ATOM 2164 N N . ARG B 1 136 ? 2.793 -15.773 3.668 1 98.69 136 ARG B N 1
ATOM 2165 C CA . ARG B 1 136 ? 2.664 -17.047 4.367 1 98.69 136 ARG B CA 1
ATOM 2166 C C . ARG B 1 136 ? 1.544 -17.891 3.766 1 98.69 136 ARG B C 1
ATOM 2168 O O . ARG B 1 136 ? 0.56 -17.359 3.256 1 98.69 136 ARG B O 1
ATOM 2175 N N . CYS B 1 137 ? 1.802 -19.172 3.811 1 98.38 137 CYS B N 1
ATOM 2176 C CA . CYS B 1 137 ? 0.747 -20.047 3.299 1 98.38 137 CYS B CA 1
ATOM 2177 C C . CYS B 1 137 ? 0.783 -21.406 3.979 1 98.38 137 CYS B C 1
ATOM 2179 O O . CYS B 1 137 ? 1.751 -21.734 4.664 1 98.38 137 CYS B O 1
ATOM 2181 N N . GLY B 1 138 ? -0.242 -22.156 3.912 1 96.88 138 GLY B N 1
ATOM 2182 C CA . GLY B 1 138 ? -0.484 -23.562 4.238 1 96.88 138 GLY B CA 1
ATOM 2183 C C . GLY B 1 138 ? -1.561 -24.188 3.381 1 96.88 138 GLY B C 1
ATOM 2184 O O . GLY B 1 138 ? -1.384 -24.344 2.172 1 96.88 138 GLY B O 1
ATOM 2185 N N . LEU B 1 139 ? -2.686 -24.438 4.004 1 95.88 139 LEU B N 1
ATOM 2186 C CA . LEU B 1 139 ? -3.836 -24.922 3.244 1 95.88 139 LEU B CA 1
ATOM 2187 C C . LEU B 1 139 ? -4.387 -23.812 2.342 1 95.88 139 LEU B C 1
ATOM 2189 O O . LEU B 1 139 ? -4.957 -24.094 1.287 1 95.88 139 LEU B O 1
ATOM 2193 N N . TYR B 1 140 ? -4.195 -22.609 2.762 1 97.75 140 TYR B N 1
ATOM 2194 C CA . TYR B 1 140 ? -4.621 -21.406 2.064 1 97.75 140 TYR B CA 1
ATOM 2195 C C . TYR B 1 140 ? -3.486 -20.391 1.998 1 97.75 140 TYR B C 1
ATOM 2197 O O . TYR B 1 140 ? -2.396 -20.625 2.523 1 97.75 140 TYR B O 1
ATOM 2205 N N . VAL B 1 141 ? -3.689 -19.359 1.318 1 98.31 141 VAL B N 1
ATOM 2206 C CA . VAL B 1 141 ? -2.805 -18.203 1.395 1 98.31 141 VAL B CA 1
ATOM 2207 C C . VAL B 1 141 ? -3.141 -17.375 2.633 1 98.31 141 VAL B C 1
ATOM 2209 O O . VAL B 1 141 ? -4.191 -16.719 2.691 1 98.31 141 VAL B O 1
ATOM 2212 N N . ASP B 1 142 ? -2.264 -17.406 3.59 1 98.75 142 ASP B N 1
ATOM 2213 C CA . ASP B 1 142 ? -2.533 -16.781 4.879 1 98.75 142 ASP B CA 1
ATOM 2214 C C . ASP B 1 142 ? -2.24 -15.281 4.832 1 98.75 142 ASP B C 1
ATOM 2216 O O . ASP B 1 142 ? -2.902 -14.492 5.512 1 98.75 142 ASP B O 1
ATOM 2220 N N . SER B 1 143 ? -1.211 -14.93 4.094 1 98.81 143 SER B N 1
ATOM 2221 C CA . SER B 1 143 ? -0.875 -13.516 3.998 1 98.81 143 SER B CA 1
ATOM 2222 C C . SER B 1 143 ? -0.179 -13.203 2.678 1 98.81 143 SER B C 1
ATOM 2224 O O . SER B 1 143 ? 0.357 -14.094 2.023 1 98.81 143 SER B O 1
ATOM 2226 N N . LEU B 1 144 ? -0.232 -11.992 2.242 1 98.81 144 LEU B N 1
ATOM 2227 C CA . LEU B 1 144 ? 0.359 -11.516 0.996 1 98.81 144 LEU B CA 1
ATOM 2228 C C . LEU B 1 144 ? 0.945 -10.117 1.173 1 98.81 144 LEU B C 1
ATOM 2230 O O . LEU B 1 144 ? 0.248 -9.203 1.61 1 98.81 144 LEU B O 1
ATOM 2234 N N . GLY B 1 145 ? 2.182 -9.961 0.913 1 98.69 145 GLY B N 1
ATOM 2235 C CA . GLY B 1 145 ? 2.885 -8.688 0.892 1 98.69 145 GLY B CA 1
ATOM 2236 C C . GLY B 1 145 ? 3.457 -8.344 -0.471 1 98.69 145 GLY B C 1
ATOM 2237 O O . GLY B 1 145 ? 3.721 -9.234 -1.281 1 98.69 145 GLY B O 1
ATOM 2238 N N . VAL B 1 146 ? 3.691 -7.082 -0.689 1 98.75 146 VAL B N 1
ATOM 2239 C CA . VAL B 1 146 ? 4.211 -6.629 -1.977 1 98.75 146 VAL B CA 1
ATOM 2240 C C . VAL B 1 146 ? 5.648 -6.145 -1.812 1 98.75 146 VAL B C 1
ATOM 2242 O O . VAL B 1 146 ? 6.02 -5.633 -0.755 1 98.75 146 VAL B O 1
ATOM 2245 N N . ILE B 1 147 ? 6.395 -6.324 -2.803 1 98 147 ILE B N 1
ATOM 2246 C CA . ILE B 1 147 ? 7.75 -5.801 -2.93 1 98 147 ILE B CA 1
ATOM 2247 C C . ILE B 1 147 ? 7.805 -4.789 -4.07 1 98 147 ILE B C 1
ATOM 2249 O O . ILE B 1 147 ? 7.438 -5.102 -5.207 1 98 147 ILE B O 1
ATOM 2253 N N . LEU B 1 148 ? 8.258 -3.592 -3.766 1 97.69 148 LEU B N 1
ATOM 2254 C CA . LEU B 1 148 ? 8.195 -2.473 -4.699 1 97.69 148 LEU B CA 1
ATOM 2255 C C . LEU B 1 148 ? 9.586 -1.932 -4.996 1 97.69 148 LEU B C 1
ATOM 2257 O O . LEU B 1 148 ? 10.5 -2.078 -4.184 1 97.69 148 LEU B O 1
ATOM 2261 N N . GLN B 1 149 ? 9.68 -1.3 -6.09 1 95.19 149 GLN B N 1
ATOM 2262 C CA . GLN B 1 149 ? 10.953 -0.713 -6.5 1 95.19 149 GLN B CA 1
ATOM 2263 C C . GLN B 1 149 ? 10.734 0.588 -7.266 1 95.19 149 GLN B C 1
ATOM 2265 O O . GLN B 1 149 ? 9.828 0.681 -8.094 1 95.19 149 GLN B O 1
ATOM 2270 N N . PRO B 1 150 ? 11.57 1.657 -6.938 1 92.25 150 PRO B N 1
ATOM 2271 C CA . PRO B 1 150 ? 11.523 2.846 -7.793 1 92.25 150 PRO B CA 1
ATOM 2272 C C . PRO B 1 150 ? 11.898 2.545 -9.242 1 92.25 150 PRO B C 1
ATOM 2274 O O . PRO B 1 150 ? 12.672 1.619 -9.508 1 92.25 150 PRO B O 1
ATOM 2277 N N . LYS B 1 151 ? 11.195 3.25 -10.156 1 81.19 151 LYS B N 1
ATOM 2278 C CA . LYS B 1 151 ? 11.555 3.08 -11.562 1 81.19 151 LYS B CA 1
ATOM 2279 C C . LYS B 1 151 ? 12.758 3.945 -11.93 1 81.19 151 LYS B C 1
ATOM 2281 O O . LYS B 1 151 ? 12.828 5.113 -11.547 1 81.19 151 LYS B O 1
ATOM 2286 N N . THR B 1 152 ? 13.953 3.375 -12.078 1 58.22 152 THR B N 1
ATOM 2287 C CA . THR B 1 152 ? 15.141 4.098 -12.523 1 58.22 152 THR B CA 1
ATOM 2288 C C . THR B 1 152 ? 15.023 4.48 -13.992 1 58.22 152 THR B C 1
ATOM 2290 O O . THR B 1 152 ? 14.453 3.73 -14.789 1 58.22 152 THR B O 1
#

Foldseek 3Di:
DPPPPVFKDKFDKPFDPDAPDKDKDFADVLKAWFKKKWFADQATAWIKTWMAHNVRDIDIDDIFGADDHDIDMDGADVVKHWFKKKFFWDQDPNATATQWIWTDIPPDIDDGGHDHHHHMDMDGHPFWHFGIKIAHYYRGHRIIMTMTGGDD/DPPPPVFKDKFDKPFDPDAPDKDKDFADVLKAWFKKKWFADQATAWIKTWMAHNVRDIDIDDIFGADDHDIDMDGADVVKHWFKKKFFWDQDPNATATQWIWTDIPPDIDDGGHDHHHHMDMDGHPFWHFGIKIAHYYRGHRIIMTMTGGDD

Solvent-accessible surface area (backbone atoms only — not comparable to full-atom values): 14805 Å² total; per-residue (Å²): 129,77,75,68,68,60,53,35,29,30,35,45,54,48,53,30,87,43,44,86,41,74,54,74,46,73,52,54,86,74,32,42,71,36,35,41,35,41,17,19,48,58,33,26,12,22,40,29,45,24,30,27,40,72,84,67,52,71,49,70,54,71,70,46,33,29,88,47,57,52,78,45,74,49,72,49,53,91,91,42,44,67,38,32,40,35,35,20,30,23,79,53,95,93,34,41,22,31,10,22,37,31,42,26,38,82,82,48,75,47,70,67,40,22,67,41,71,54,51,46,33,48,52,31,45,75,38,41,41,72,38,33,37,32,36,21,14,37,71,31,25,8,19,49,19,47,26,32,26,40,53,119,129,76,74,70,68,61,54,34,28,30,35,44,55,47,54,30,88,44,44,86,42,73,53,75,46,72,54,55,85,73,31,43,71,35,34,41,34,40,16,19,46,58,34,25,11,21,40,29,45,26,30,28,40,70,84,67,53,70,50,72,55,70,70,46,32,28,88,48,56,53,76,46,75,48,72,49,54,92,92,42,45,68,37,32,40,35,33,20,31,22,78,51,96,91,35,42,22,30,10,21,38,30,42,27,37,82,82,49,74,45,70,66,39,23,67,42,71,54,51,46,34,50,53,32,44,75,37,41,40,73,37,34,37,33,38,20,15,38,73,31,25,9,20,48,20,46,25,31,26,40,52,118

pLDDT: mean 94.12, std 12.07, range [25.64, 98.88]

InterPro domains:
  IPR001229 Jacalin-like lectin domain [PF01419] (13-147)
  IPR001229 Jacalin-like lectin domain [PS51752] (8-150)
  IPR001229 Jacalin-like lectin domain [SM00915] (26-150)
  IPR033734 Jacalin-like lectin domain, plant [cd09612] (35-146)
  IPR036404 Jacalin-like lectin domain superfamily [G3DSA:2.100.10.30] (4-150)
  IPR036404 Jacalin-like lectin domain superfamily [SSF51101] (7-150)